Protein AF-A0A1V5R0F2-F1 (afdb_monomer)

Sequence (356 aa):
MKKLSKKIICLALITIGLSALIPLSGILAADYDNDISITLNVPVGTVTGGAVRGSLLGEYFKAWYNLLLGAVGIIATIIIMWGGFKWLSSRGDPKQISDAQDTIFSAIAGLVLAFGSYLIISLINPSLTEINMPEIGNIKVTSNYDVMSQGYSKGSAYNSLGQTTQTDGQLGQSNPENKNNGPKVPCASNSNGQKDYGMAYIASHEGYRSEQYTDAIDASTQNIYFGHQVQPGENFNNTEQEAIQVLRNDYSRYQAQARDVASQHGVDFDDLSAGRQTALTDMAYNMGGASLNNFNNMWSAIRENNFEQAGREILNSQYYNQLQQTGRPQMNADIMAASPAEGNDMLVEQASVNCQ

Nearest PDB structures (foldseek):
  3sb8-assembly1_A  TM=7.949E-01  e=7.486E-05  Tequatrovirus T4
  6pgz-assembly2_B  TM=7.888E-01  e=8.698E-05  Tequatrovirus T4
  5bz6-assembly1_A  TM=7.859E-01  e=1.937E-04  Tequatrovirus T4
  2q9e-assembly2_B  TM=7.756E-01  e=2.487E-04  Tequatrovirus T4
  4dkl-assembly1_A-2  TM=8.036E-01  e=2.746E-03  Mus musculus

Radius of gyration: 33.84 Å; Cα contacts (8 Å, |Δi|>4): 448; chains: 1; bounding box: 52×71×103 Å

Structure (mmCIF, N/CA/C/O backbone):
data_AF-A0A1V5R0F2-F1
#
_entry.id   AF-A0A1V5R0F2-F1
#
loop_
_atom_site.group_PDB
_atom_site.id
_atom_site.type_symbol
_atom_site.label_atom_id
_atom_site.label_alt_id
_atom_site.label_comp_id
_atom_site.label_asym_id
_atom_site.label_entity_id
_atom_site.label_seq_id
_atom_site.pdbx_PDB_ins_code
_atom_site.Cartn_x
_atom_site.Cartn_y
_atom_site.Cartn_z
_atom_site.occupancy
_atom_site.B_iso_or_equiv
_atom_site.auth_seq_id
_atom_site.auth_comp_id
_atom_site.auth_asym_id
_atom_site.auth_atom_id
_atom_site.pdbx_PDB_model_num
ATOM 1 N N . MET A 1 1 ? 10.710 -53.048 -54.483 1.00 49.03 1 MET A N 1
ATOM 2 C CA . MET A 1 1 ? 11.275 -52.608 -53.182 1.00 49.03 1 MET A CA 1
ATOM 3 C C . MET A 1 1 ? 12.180 -51.359 -53.231 1.00 49.03 1 MET A C 1
ATOM 5 O O . MET A 1 1 ? 12.292 -50.696 -52.214 1.00 49.03 1 MET A O 1
ATOM 9 N N . LYS A 1 2 ? 12.762 -50.936 -54.373 1.00 49.34 2 LYS A N 1
ATOM 10 C CA . LYS A 1 2 ? 13.701 -49.779 -54.434 1.00 49.34 2 LYS A CA 1
ATOM 11 C C . LYS A 1 2 ? 13.090 -48.356 -54.410 1.00 49.34 2 LYS A C 1
ATOM 13 O O . LYS A 1 2 ? 13.835 -47.395 -54.261 1.00 49.34 2 LYS A O 1
ATOM 18 N N . LYS A 1 3 ? 11.767 -48.187 -54.569 1.00 49.50 3 LYS A N 1
ATOM 19 C CA . LYS A 1 3 ? 11.105 -46.857 -54.567 1.00 49.50 3 LYS A CA 1
ATOM 20 C C . LYS A 1 3 ? 10.574 -46.417 -53.193 1.00 49.50 3 LYS A C 1
ATOM 22 O O . LYS A 1 3 ? 10.356 -45.226 -53.002 1.00 49.50 3 LYS A O 1
ATOM 27 N N . LEU A 1 4 ? 10.399 -47.347 -52.250 1.00 43.88 4 LEU A N 1
ATOM 28 C CA . LEU A 1 4 ? 9.860 -47.052 -50.916 1.00 43.88 4 LEU A CA 1
ATOM 29 C C . LEU A 1 4 ? 10.950 -46.553 -49.947 1.00 43.88 4 LEU A C 1
ATOM 31 O O . LEU A 1 4 ? 10.676 -45.705 -49.107 1.00 43.88 4 LEU A O 1
ATOM 35 N N . SER A 1 5 ? 12.209 -46.975 -50.128 1.00 54.53 5 SER A N 1
ATOM 36 C CA . SER A 1 5 ? 13.327 -46.565 -49.264 1.00 54.53 5 SER A CA 1
ATOM 37 C C . SER A 1 5 ? 13.733 -45.096 -49.430 1.00 54.53 5 SER A C 1
ATOM 39 O O . SER A 1 5 ? 14.065 -44.449 -48.447 1.00 54.53 5 SER A O 1
ATOM 41 N N . LYS A 1 6 ? 13.642 -44.517 -50.637 1.00 52.94 6 LYS A N 1
ATOM 42 C CA . LYS A 1 6 ? 14.010 -43.104 -50.869 1.00 52.94 6 LYS A CA 1
ATOM 43 C C . LYS A 1 6 ? 13.047 -42.103 -50.220 1.00 52.94 6 LYS A C 1
ATOM 45 O O . LYS A 1 6 ? 13.487 -41.050 -49.777 1.00 52.94 6 LYS A O 1
ATOM 50 N N . LYS A 1 7 ? 11.752 -42.432 -50.127 1.00 54.09 7 LYS A N 1
ATOM 51 C CA . LYS A 1 7 ? 10.756 -41.568 -49.468 1.00 54.09 7 LYS A CA 1
ATOM 52 C C . LYS A 1 7 ? 10.865 -41.623 -47.940 1.00 54.09 7 LYS A C 1
ATOM 54 O O . LYS A 1 7 ? 10.697 -40.598 -47.295 1.00 54.09 7 LYS A O 1
ATOM 59 N N . ILE A 1 8 ? 11.217 -42.784 -47.384 1.00 55.31 8 ILE A N 1
ATOM 60 C CA . ILE A 1 8 ? 11.431 -42.964 -45.939 1.00 55.31 8 ILE A CA 1
ATOM 61 C C . ILE A 1 8 ? 12.743 -42.297 -45.488 1.00 55.31 8 ILE A C 1
ATOM 63 O O . ILE A 1 8 ? 12.772 -41.681 -44.432 1.00 55.31 8 ILE A O 1
ATOM 67 N N . ILE A 1 9 ? 13.797 -42.323 -46.315 1.00 57.56 9 ILE A N 1
ATOM 68 C CA . ILE A 1 9 ? 15.079 -41.655 -46.016 1.00 57.56 9 ILE A CA 1
ATOM 69 C C . ILE A 1 9 ? 14.944 -40.120 -46.029 1.00 57.56 9 ILE A C 1
ATOM 71 O O . ILE A 1 9 ? 15.500 -39.460 -45.158 1.00 57.56 9 ILE A O 1
ATOM 75 N N . CYS A 1 10 ? 14.162 -39.539 -46.947 1.00 54.69 10 CYS A N 1
ATOM 76 C CA . CYS A 1 10 ? 13.887 -38.095 -46.925 1.00 54.69 10 CYS A CA 1
ATOM 77 C C . CYS A 1 10 ? 12.996 -37.673 -45.746 1.00 54.69 10 CYS A C 1
ATOM 79 O O . CYS A 1 10 ? 13.228 -36.610 -45.183 1.00 54.69 10 CYS A O 1
ATOM 81 N N . LEU A 1 11 ? 12.021 -38.495 -45.338 1.00 55.12 11 LEU A N 1
ATOM 82 C CA . LEU A 1 11 ? 11.187 -38.197 -44.168 1.00 55.12 11 LEU A CA 1
ATOM 83 C C . LEU A 1 11 ? 11.993 -38.311 -42.858 1.00 55.12 11 LEU A C 1
ATOM 85 O O . LEU A 1 11 ? 11.847 -37.467 -41.983 1.00 55.12 11 LEU A O 1
ATOM 89 N N . ALA A 1 12 ? 12.903 -39.290 -42.766 1.00 54.09 12 ALA A N 1
ATOM 90 C CA . ALA A 1 12 ? 13.781 -39.493 -41.611 1.00 54.09 12 ALA A CA 1
ATOM 91 C C . ALA A 1 12 ? 14.833 -38.378 -41.445 1.00 54.09 12 ALA A C 1
ATOM 93 O O . ALA A 1 12 ? 15.142 -37.984 -40.324 1.00 54.09 12 ALA A O 1
ATOM 94 N N . LEU A 1 13 ? 15.355 -37.823 -42.545 1.00 56.28 13 LEU A N 1
ATOM 95 C CA . LEU A 1 13 ? 16.308 -36.704 -42.498 1.00 56.28 13 LEU A CA 1
ATOM 96 C C . LEU A 1 13 ? 15.642 -35.372 -42.116 1.00 56.28 13 LEU A C 1
ATOM 98 O O . LEU A 1 13 ? 16.279 -34.537 -41.479 1.00 56.28 13 LEU A O 1
ATOM 102 N N . ILE A 1 14 ? 14.354 -35.199 -42.429 1.00 55.62 14 ILE A N 1
ATOM 103 C CA . ILE A 1 14 ? 13.568 -34.027 -42.012 1.00 55.62 14 ILE A CA 1
ATOM 104 C C . ILE A 1 14 ? 13.210 -34.108 -40.517 1.00 55.62 14 ILE A C 1
ATOM 106 O O . ILE A 1 14 ? 13.205 -33.086 -39.838 1.00 55.62 14 ILE A O 1
ATOM 110 N N . THR A 1 15 ? 12.992 -35.309 -39.967 1.00 52.84 15 THR A N 1
ATOM 111 C CA . THR A 1 15 ? 12.714 -35.490 -38.529 1.00 52.84 15 THR A CA 1
ATOM 112 C C . THR A 1 15 ? 13.964 -35.441 -37.645 1.00 52.84 15 THR A C 1
ATOM 114 O O . THR A 1 15 ? 13.876 -34.988 -36.511 1.00 52.84 15 THR A O 1
ATOM 117 N N . ILE A 1 16 ? 15.135 -35.852 -38.150 1.00 55.75 16 ILE A N 1
ATOM 118 C CA . ILE A 1 16 ? 16.409 -35.812 -37.399 1.00 55.75 16 ILE A CA 1
ATOM 119 C C . ILE A 1 16 ? 17.014 -34.393 -37.383 1.00 55.75 16 ILE A C 1
ATOM 121 O O . ILE A 1 16 ? 17.719 -34.032 -36.445 1.00 55.75 16 ILE A O 1
ATOM 125 N N . GLY A 1 17 ? 16.686 -33.552 -38.372 1.00 46.22 17 GLY A N 1
ATOM 126 C CA . GLY A 1 17 ? 17.081 -32.138 -38.392 1.00 46.22 17 GLY A CA 1
ATOM 127 C C . GLY A 1 17 ? 16.326 -31.247 -37.395 1.00 46.22 17 GLY A C 1
ATOM 128 O O . GLY A 1 17 ? 16.812 -30.169 -37.069 1.00 46.22 17 GLY A O 1
ATOM 129 N N . LEU A 1 18 ? 15.170 -31.691 -36.883 1.00 46.97 18 LEU A N 1
ATOM 130 C CA . LEU A 1 18 ? 14.349 -30.915 -35.944 1.00 46.97 18 LEU A CA 1
ATOM 131 C C . LEU A 1 18 ? 14.687 -31.195 -34.465 1.00 46.97 18 LEU A C 1
ATOM 133 O O . LEU A 1 18 ? 14.293 -30.428 -33.594 1.00 46.97 18 LEU A O 1
ATOM 137 N N . SER A 1 19 ? 15.440 -32.259 -34.161 1.00 47.62 19 SER A N 1
ATOM 138 C CA . SER A 1 19 ? 15.743 -32.682 -32.782 1.00 47.62 19 SER A CA 1
ATOM 139 C C . SER A 1 19 ? 17.126 -32.263 -32.259 1.00 47.62 19 SER A C 1
ATOM 141 O O . SER A 1 19 ? 17.520 -32.706 -31.185 1.00 47.62 19 SER A O 1
ATOM 143 N N . ALA A 1 20 ? 17.885 -31.442 -32.994 1.00 47.84 20 ALA A N 1
ATOM 144 C CA . ALA A 1 20 ? 19.279 -31.109 -32.667 1.00 47.84 20 ALA A CA 1
ATOM 145 C C . ALA A 1 20 ? 19.515 -29.629 -32.306 1.00 47.84 20 ALA A C 1
ATOM 147 O O . ALA A 1 20 ? 20.590 -29.094 -32.566 1.00 47.84 20 ALA A O 1
ATOM 148 N N . LEU A 1 21 ? 18.535 -28.968 -31.686 1.00 47.16 21 LEU A N 1
ATOM 149 C CA . LEU A 1 21 ? 18.723 -27.649 -31.076 1.00 47.16 21 LEU A CA 1
ATOM 150 C C . LEU A 1 21 ? 18.166 -27.654 -29.643 1.00 47.16 21 LEU A C 1
ATOM 152 O O . LEU A 1 21 ? 17.134 -27.062 -29.352 1.00 47.16 21 LEU A O 1
ATOM 156 N N . ILE A 1 22 ? 18.838 -28.370 -28.739 1.00 52.19 22 ILE A N 1
ATOM 157 C CA . ILE A 1 22 ? 18.659 -28.155 -27.298 1.00 52.19 22 ILE A CA 1
ATOM 158 C C . ILE A 1 22 ? 19.773 -27.190 -26.875 1.00 52.19 22 ILE A C 1
ATOM 160 O O . ILE A 1 22 ? 20.941 -27.585 -26.927 1.00 52.19 22 ILE A O 1
ATOM 164 N N . PRO A 1 23 ? 19.473 -25.930 -26.509 1.00 49.53 23 PRO A N 1
ATOM 165 C CA . PRO A 1 23 ? 20.487 -25.044 -25.962 1.00 49.53 23 PRO A CA 1
ATOM 166 C C . PRO A 1 23 ? 20.946 -25.563 -24.594 1.00 49.53 23 PRO A C 1
ATOM 168 O O . PRO A 1 23 ? 20.144 -25.835 -23.701 1.00 49.53 23 PRO A O 1
ATOM 171 N N . LEU A 1 24 ? 22.266 -25.704 -24.464 1.00 48.03 24 LEU A N 1
ATOM 172 C CA . LEU A 1 24 ? 22.979 -25.919 -23.211 1.00 48.03 24 LEU A CA 1
ATOM 173 C C . LEU A 1 24 ? 22.647 -24.756 -22.264 1.00 48.03 24 LEU A C 1
ATOM 175 O O . LEU A 1 24 ? 22.867 -23.594 -22.600 1.00 48.03 24 LEU A O 1
ATOM 179 N N . SER A 1 25 ? 22.082 -25.078 -21.105 1.00 45.28 25 SER A N 1
ATOM 180 C CA . SER A 1 25 ? 21.619 -24.131 -20.093 1.00 45.28 25 SER A CA 1
ATOM 181 C C . SER A 1 25 ? 22.744 -23.217 -19.597 1.00 45.28 25 SER A C 1
ATOM 183 O O . SER A 1 25 ? 23.639 -23.665 -18.879 1.00 45.28 25 SER A O 1
ATOM 185 N N . GLY A 1 26 ? 22.662 -21.931 -19.938 1.00 45.44 26 GLY A N 1
ATOM 186 C CA . GLY A 1 26 ? 23.323 -20.852 -19.213 1.00 45.44 26 GLY A CA 1
ATOM 187 C C . GLY A 1 26 ? 22.376 -20.328 -18.139 1.00 45.44 26 GLY A C 1
ATOM 188 O O . GLY A 1 26 ? 21.343 -19.749 -18.458 1.00 45.44 26 GLY A O 1
ATOM 189 N N . ILE A 1 27 ? 22.713 -20.567 -16.874 1.00 39.56 27 ILE A N 1
ATOM 190 C CA . ILE A 1 27 ? 22.085 -19.902 -15.731 1.00 39.56 27 ILE A CA 1
ATOM 191 C C . ILE A 1 27 ? 22.665 -18.488 -15.685 1.00 39.56 27 ILE A C 1
ATOM 193 O O . ILE A 1 27 ? 23.874 -18.337 -15.515 1.00 39.56 27 ILE A O 1
ATOM 197 N N . LEU A 1 28 ? 21.821 -17.468 -15.824 1.00 37.16 28 LEU A N 1
ATOM 198 C CA .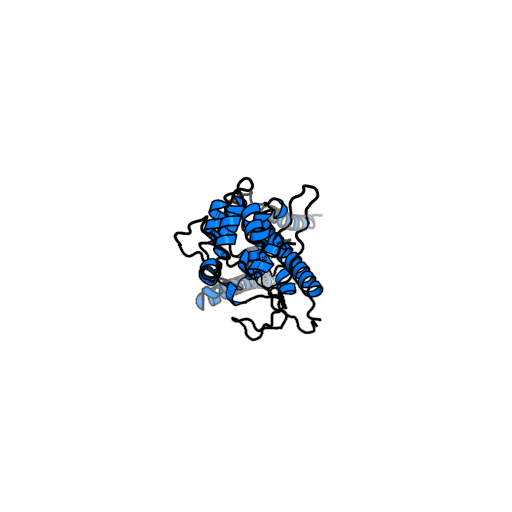 LEU A 1 28 ? 22.138 -16.105 -15.412 1.00 37.16 28 LEU A CA 1
ATOM 199 C C . LEU A 1 28 ? 21.050 -15.618 -14.455 1.00 37.16 28 LEU A C 1
ATOM 201 O O . LEU A 1 28 ? 19.871 -15.875 -14.671 1.00 37.16 28 LEU A O 1
ATOM 205 N N . ALA A 1 29 ? 21.549 -15.007 -13.380 1.00 32.00 29 ALA A N 1
ATOM 206 C CA . ALA A 1 29 ? 20.915 -14.318 -12.263 1.00 32.00 29 ALA A CA 1
ATOM 207 C C . ALA A 1 29 ? 19.379 -14.245 -12.254 1.00 32.00 29 ALA A C 1
ATOM 209 O O . ALA A 1 29 ? 18.761 -13.623 -13.112 1.00 32.00 29 ALA A O 1
ATOM 210 N N . ALA A 1 30 ? 18.793 -14.808 -11.195 1.00 31.56 30 ALA A N 1
ATOM 211 C CA . ALA A 1 30 ? 17.466 -14.428 -10.747 1.00 31.56 30 ALA A CA 1
ATOM 212 C C . ALA A 1 30 ? 17.510 -12.955 -10.313 1.00 31.56 30 ALA A C 1
ATOM 214 O O . ALA A 1 30 ? 18.113 -12.629 -9.291 1.00 31.56 30 ALA A O 1
ATOM 215 N N . ASP A 1 31 ? 16.905 -12.087 -11.117 1.00 38.56 31 ASP A N 1
ATOM 216 C CA . ASP A 1 31 ? 16.406 -10.802 -10.648 1.00 38.56 31 ASP A CA 1
ATOM 217 C C . ASP A 1 31 ? 15.055 -11.094 -9.980 1.00 38.56 31 ASP A C 1
ATOM 219 O O . ASP A 1 31 ? 14.163 -11.678 -10.602 1.00 38.56 31 ASP A O 1
ATOM 223 N N . TYR A 1 32 ? 14.951 -10.831 -8.678 1.00 37.56 32 TYR A N 1
ATOM 224 C CA . TYR A 1 32 ? 13.751 -11.111 -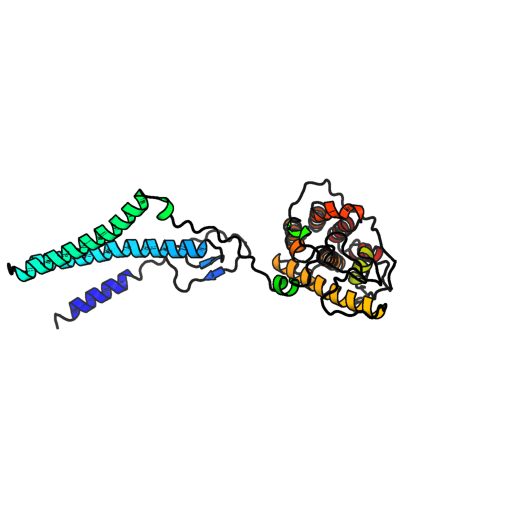7.887 1.00 37.56 32 TYR A CA 1
ATOM 225 C C . TYR A 1 32 ? 12.790 -9.924 -8.033 1.00 37.56 32 TYR A C 1
ATOM 227 O O . TYR A 1 32 ? 12.684 -9.081 -7.147 1.00 37.56 32 TYR A O 1
ATOM 235 N N . ASP A 1 33 ? 12.132 -9.848 -9.188 1.00 44.25 33 ASP A N 1
ATOM 236 C CA . ASP A 1 33 ? 10.934 -9.035 -9.413 1.00 44.25 33 ASP A CA 1
ATOM 237 C C . ASP A 1 33 ? 9.722 -9.977 -9.305 1.00 44.25 33 ASP A C 1
ATOM 239 O O . ASP A 1 33 ? 9.781 -11.111 -9.791 1.00 44.25 33 ASP A O 1
ATOM 243 N N . ASN A 1 34 ? 8.649 -9.563 -8.624 1.00 50.81 34 ASN A N 1
ATOM 244 C CA . ASN A 1 34 ? 7.449 -10.378 -8.364 1.00 50.81 34 ASN A CA 1
ATOM 245 C C . ASN A 1 34 ? 6.596 -10.542 -9.638 1.00 50.81 34 ASN A C 1
ATOM 247 O O . ASN A 1 34 ? 5.412 -10.207 -9.679 1.00 50.81 34 ASN A O 1
ATOM 251 N N . ASP A 1 35 ? 7.207 -11.041 -10.701 1.00 51.03 35 ASP A N 1
ATOM 252 C CA . ASP A 1 35 ? 6.589 -11.214 -11.997 1.00 51.03 35 ASP A CA 1
ATOM 253 C C . ASP A 1 35 ? 5.965 -12.613 -12.088 1.00 51.03 35 ASP A C 1
ATOM 255 O O . ASP A 1 35 ? 6.621 -13.643 -11.895 1.00 51.03 35 ASP A O 1
ATOM 259 N N . ILE A 1 36 ? 4.667 -12.667 -12.400 1.00 53.81 36 ILE A N 1
ATOM 260 C CA . ILE A 1 36 ? 3.982 -13.919 -12.733 1.00 53.81 36 ILE A CA 1
ATOM 261 C C . ILE A 1 36 ? 4.706 -14.497 -13.951 1.00 53.81 36 ILE A C 1
ATOM 263 O O . ILE A 1 36 ? 4.634 -13.947 -15.049 1.00 53.81 36 ILE A O 1
ATOM 267 N N . SER A 1 37 ? 5.435 -15.593 -13.758 1.00 54.28 37 SER A N 1
ATOM 268 C CA . SER A 1 37 ? 6.171 -16.243 -14.835 1.00 54.28 37 SER A CA 1
ATOM 269 C C . SER A 1 37 ? 5.251 -17.219 -15.558 1.00 54.28 37 SER A C 1
ATOM 271 O O . SER A 1 37 ? 4.799 -18.222 -15.004 1.00 54.28 37 SER A O 1
ATOM 273 N N . ILE A 1 38 ? 4.952 -16.922 -16.822 1.00 59.12 38 ILE A N 1
ATOM 274 C CA . ILE A 1 38 ? 4.270 -17.875 -17.695 1.00 59.12 38 ILE A CA 1
ATOM 275 C C . ILE A 1 38 ? 5.314 -18.687 -18.451 1.00 59.12 38 ILE A C 1
ATOM 277 O O . ILE A 1 38 ? 6.248 -18.144 -19.041 1.00 59.12 38 ILE A O 1
ATOM 281 N N . THR A 1 39 ? 5.154 -20.007 -18.442 1.00 63.25 39 THR A N 1
ATOM 282 C CA . THR A 1 39 ? 5.912 -20.896 -19.323 1.00 63.25 39 THR A CA 1
ATOM 283 C C . THR A 1 39 ? 5.123 -21.073 -20.613 1.00 63.25 39 THR A C 1
ATOM 285 O O . THR A 1 39 ? 3.924 -21.359 -20.596 1.00 63.25 39 THR A O 1
ATOM 288 N N . LEU A 1 40 ? 5.770 -20.841 -21.754 1.00 65.06 40 LEU A N 1
ATOM 289 C CA . LEU A 1 40 ? 5.109 -20.992 -23.046 1.00 65.06 40 LEU A CA 1
ATOM 290 C C . LEU A 1 40 ? 5.058 -22.474 -23.413 1.00 65.06 40 LEU A C 1
ATOM 292 O O . LEU A 1 40 ? 6.062 -23.177 -23.338 1.00 65.06 40 LEU A O 1
ATOM 296 N N . ASN A 1 41 ? 3.900 -22.943 -23.882 1.00 68.81 41 ASN A N 1
ATOM 297 C CA . ASN A 1 41 ? 3.741 -24.332 -24.325 1.00 68.81 41 ASN A CA 1
ATOM 298 C C . ASN A 1 41 ? 4.659 -24.680 -25.515 1.00 68.81 41 ASN A C 1
ATOM 300 O O . ASN A 1 41 ? 4.996 -25.843 -25.721 1.00 68.81 41 ASN A O 1
ATOM 304 N N . VAL A 1 42 ? 5.054 -23.678 -26.307 1.00 76.75 42 VAL A N 1
ATOM 305 C CA . VAL A 1 42 ? 6.026 -23.825 -27.396 1.00 76.75 42 VAL A CA 1
ATOM 306 C C . VAL A 1 42 ? 7.098 -22.741 -27.250 1.00 76.75 42 VAL A C 1
ATOM 308 O O . VAL A 1 42 ? 6.821 -21.581 -27.557 1.00 76.75 42 VAL A O 1
ATOM 311 N N . PRO A 1 43 ? 8.310 -23.083 -26.784 1.00 72.31 43 PRO A N 1
ATOM 312 C CA . PRO A 1 43 ? 9.422 -22.141 -26.740 1.00 72.31 43 PRO A CA 1
ATOM 313 C C . PRO A 1 43 ? 9.974 -21.899 -28.150 1.00 72.31 43 PRO A C 1
ATOM 315 O O . PRO A 1 43 ? 10.127 -22.841 -28.931 1.00 72.31 43 PRO A O 1
ATOM 318 N N . VAL A 1 44 ? 10.301 -20.646 -28.481 1.00 72.50 44 VAL A N 1
ATOM 319 C CA . VAL A 1 44 ? 10.873 -20.276 -29.788 1.00 72.50 44 VAL A CA 1
ATOM 320 C C . VAL A 1 44 ? 12.074 -19.357 -29.603 1.00 72.50 44 VAL A C 1
ATOM 322 O O . VAL A 1 44 ? 11.977 -18.291 -29.000 1.00 72.50 44 VAL A O 1
ATOM 325 N N . GLY A 1 45 ? 13.226 -19.768 -30.143 1.00 72.31 45 GLY A N 1
ATOM 326 C CA . GLY A 1 45 ? 14.485 -19.043 -29.964 1.00 72.31 45 GLY A CA 1
ATOM 327 C C . GLY A 1 45 ? 14.910 -19.016 -28.494 1.00 72.31 45 GLY A C 1
ATOM 328 O O . GLY A 1 45 ? 15.012 -20.062 -27.862 1.00 72.31 45 GLY A O 1
ATOM 329 N N . THR A 1 46 ? 15.158 -17.822 -27.955 1.00 66.44 46 THR A N 1
ATOM 330 C CA . THR A 1 46 ? 15.505 -17.600 -26.539 1.00 66.44 46 THR A CA 1
ATOM 331 C C . THR A 1 46 ? 14.286 -17.353 -25.645 1.00 66.44 46 THR A C 1
ATOM 333 O O . THR A 1 46 ? 14.445 -17.219 -24.437 1.00 66.44 46 THR A O 1
ATOM 336 N N . VAL A 1 47 ? 13.074 -17.296 -26.210 1.00 69.31 47 VAL A N 1
ATOM 337 C CA . VAL A 1 47 ? 11.840 -16.997 -25.470 1.00 69.31 47 VAL A CA 1
ATOM 338 C C . VAL A 1 47 ? 11.194 -18.313 -25.029 1.00 69.31 47 VAL A C 1
ATOM 340 O O . VAL A 1 47 ? 10.495 -18.974 -25.799 1.00 69.31 47 VAL A O 1
ATOM 343 N N . THR A 1 48 ? 11.468 -18.727 -23.792 1.00 58.41 48 THR A N 1
ATOM 344 C CA . THR A 1 48 ? 10.942 -19.967 -23.177 1.00 58.41 48 THR A CA 1
ATOM 345 C C . THR A 1 48 ? 9.785 -19.715 -22.206 1.00 58.41 48 THR A C 1
ATOM 347 O O . THR A 1 48 ? 9.063 -20.633 -21.816 1.00 58.41 48 THR A O 1
ATOM 350 N N . GLY A 1 49 ? 9.592 -18.454 -21.846 1.00 60.56 49 GLY A N 1
ATOM 351 C CA . GLY A 1 49 ? 8.720 -17.991 -20.783 1.00 60.56 49 GLY A CA 1
ATOM 352 C C . GLY A 1 49 ? 9.350 -16.766 -20.133 1.00 60.56 49 GLY A C 1
ATOM 353 O O . GLY A 1 49 ? 10.516 -16.457 -20.378 1.00 60.56 49 GLY A O 1
ATOM 354 N N . GLY A 1 50 ? 8.572 -16.048 -19.340 1.00 61.59 50 GLY A N 1
ATOM 355 C CA . GLY A 1 50 ? 9.030 -14.830 -18.692 1.00 61.59 50 GLY A CA 1
ATOM 356 C C . GLY A 1 50 ? 7.901 -14.137 -17.954 1.00 61.59 50 GLY A C 1
ATOM 357 O O . GLY A 1 50 ? 6.745 -14.563 -18.010 1.00 61.59 50 GLY A O 1
ATOM 358 N N . ALA A 1 51 ? 8.270 -13.074 -17.261 1.00 57.19 51 ALA A N 1
ATOM 359 C CA . ALA A 1 51 ? 7.359 -12.082 -16.727 1.00 57.19 51 ALA A CA 1
ATOM 360 C C . ALA A 1 51 ? 6.258 -11.690 -17.726 1.00 57.19 51 ALA A C 1
ATOM 362 O O . ALA A 1 51 ? 6.561 -11.432 -18.895 1.00 57.19 51 ALA A O 1
ATOM 363 N N . VAL A 1 52 ? 4.997 -11.589 -17.282 1.00 56.38 52 VAL A N 1
ATOM 364 C CA . VAL A 1 52 ? 3.883 -11.063 -18.099 1.00 56.38 52 VAL A CA 1
ATOM 365 C C . VAL A 1 52 ? 4.027 -9.542 -18.252 1.00 56.38 52 VAL A C 1
ATOM 367 O O . VAL A 1 52 ? 3.252 -8.748 -17.729 1.00 56.38 52 VAL A O 1
ATOM 370 N N . ARG A 1 53 ? 5.047 -9.129 -19.003 1.00 58.19 53 ARG A N 1
ATOM 371 C CA . ARG A 1 53 ? 5.277 -7.751 -19.440 1.00 58.19 53 ARG A CA 1
ATOM 372 C C . ARG A 1 53 ? 4.761 -7.575 -20.864 1.00 58.19 53 ARG A C 1
ATOM 374 O O . ARG A 1 53 ? 4.785 -8.514 -21.662 1.00 58.19 53 ARG A O 1
ATOM 381 N N . GLY A 1 54 ? 4.342 -6.356 -21.217 1.00 58.88 54 GLY A N 1
ATOM 382 C CA . GLY A 1 54 ? 3.901 -6.018 -22.581 1.00 58.88 54 GLY A CA 1
ATOM 383 C C . GLY A 1 54 ? 4.945 -6.336 -23.667 1.00 58.88 54 GLY A C 1
ATOM 384 O O . GLY A 1 54 ? 4.583 -6.564 -24.819 1.00 58.88 54 GLY A O 1
ATOM 385 N N . SER A 1 55 ? 6.226 -6.435 -23.292 1.00 63.16 55 SER A N 1
ATOM 386 C CA . SER A 1 55 ? 7.334 -6.816 -24.173 1.00 63.16 55 SER A CA 1
ATOM 387 C C . SER A 1 55 ? 7.398 -8.313 -24.498 1.00 63.16 55 SER A C 1
ATOM 389 O O . SER A 1 55 ? 7.829 -8.655 -25.597 1.00 63.16 55 SER A O 1
ATOM 391 N N . LEU A 1 56 ? 6.921 -9.212 -23.621 1.00 69.44 56 LEU A N 1
ATOM 392 C CA . LEU A 1 56 ? 7.039 -10.667 -23.812 1.00 69.44 56 LEU A CA 1
ATOM 393 C C . LEU A 1 56 ? 6.315 -11.129 -25.083 1.00 69.44 56 LEU A C 1
ATOM 395 O O . LEU A 1 56 ? 6.839 -11.931 -25.856 1.00 69.44 56 LEU A O 1
ATOM 399 N N . LEU A 1 57 ? 5.115 -1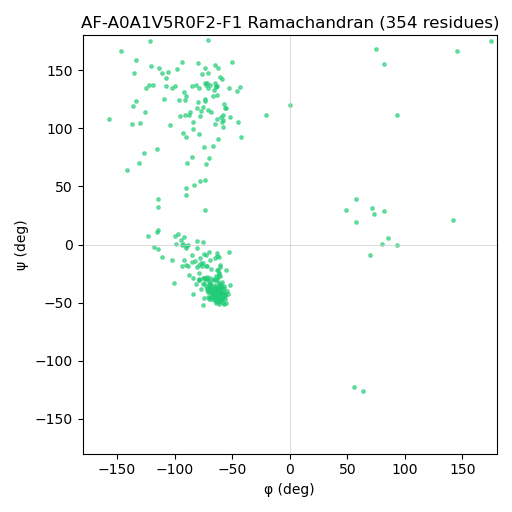0.595 -25.324 1.00 70.06 57 LEU A N 1
ATOM 400 C CA . LEU A 1 57 ? 4.340 -10.921 -26.518 1.00 70.06 57 LEU A CA 1
ATOM 401 C C . LEU A 1 57 ? 5.041 -10.413 -27.786 1.00 70.06 57 LEU A C 1
ATOM 403 O O . LEU A 1 57 ? 5.106 -11.132 -28.784 1.00 70.06 57 LEU A O 1
ATOM 407 N N . GLY A 1 58 ? 5.611 -9.205 -27.737 1.00 77.06 58 GLY A N 1
ATOM 408 C CA . GLY A 1 58 ? 6.363 -8.622 -28.847 1.00 77.06 58 GLY A CA 1
ATOM 409 C C . GLY A 1 58 ? 7.638 -9.390 -29.177 1.00 77.06 58 GLY A C 1
ATOM 410 O O . GLY A 1 58 ? 7.889 -9.705 -30.342 1.00 77.06 58 GLY A O 1
ATOM 411 N N . GLU A 1 59 ? 8.401 -9.769 -28.156 1.00 76.31 59 GLU A N 1
ATOM 412 C CA . GLU A 1 59 ? 9.593 -10.604 -28.295 1.00 76.31 59 GLU A CA 1
ATOM 413 C C . GLU A 1 59 ? 9.251 -11.996 -28.836 1.00 76.31 59 GLU A C 1
ATOM 415 O O . GLU A 1 59 ? 9.939 -12.497 -29.730 1.00 76.31 59 GLU A O 1
ATOM 420 N N . TYR A 1 60 ? 8.141 -12.588 -28.385 1.00 78.69 60 TYR A N 1
ATOM 421 C CA . TYR A 1 60 ? 7.658 -13.872 -28.888 1.00 78.69 60 TYR A CA 1
ATOM 422 C C . TYR A 1 60 ? 7.254 -13.806 -30.370 1.00 78.69 60 TYR A C 1
ATOM 424 O O . TYR A 1 60 ? 7.667 -14.654 -31.166 1.00 78.69 60 TYR A O 1
ATOM 432 N N . PHE A 1 61 ? 6.514 -12.772 -30.787 1.00 79.44 61 PHE A N 1
ATOM 433 C CA . PHE A 1 61 ? 6.184 -12.561 -32.203 1.00 79.44 61 PHE A CA 1
ATOM 434 C C . PHE A 1 61 ? 7.431 -12.314 -33.059 1.00 79.44 61 PHE A C 1
ATOM 436 O O . PHE A 1 61 ? 7.539 -12.867 -34.157 1.00 79.44 61 PHE A O 1
ATOM 443 N N . LYS A 1 62 ? 8.399 -11.538 -32.559 1.00 80.75 62 LYS A N 1
ATOM 444 C CA . LYS A 1 62 ? 9.676 -11.288 -33.243 1.00 80.75 62 LYS A CA 1
ATOM 445 C C . LYS A 1 62 ? 10.484 -12.577 -33.424 1.00 80.75 62 LYS A C 1
ATOM 447 O O . LYS A 1 62 ? 11.046 -12.801 -34.498 1.00 80.75 62 LYS A O 1
ATOM 452 N N . ALA A 1 63 ? 10.507 -13.450 -32.416 1.00 81.56 63 ALA A N 1
ATOM 453 C CA . ALA A 1 63 ? 11.165 -14.751 -32.499 1.00 81.56 63 ALA A CA 1
ATOM 454 C C . ALA A 1 63 ? 10.541 -15.639 -33.592 1.00 81.56 63 ALA A C 1
ATOM 456 O O . ALA A 1 63 ? 11.263 -16.200 -34.420 1.00 81.56 63 ALA A O 1
ATOM 457 N N . TRP A 1 64 ? 9.207 -15.701 -33.660 1.00 82.75 64 TRP A N 1
ATOM 458 C CA . TRP A 1 64 ? 8.490 -16.417 -34.721 1.00 82.75 64 TRP A CA 1
ATOM 459 C C . TRP A 1 64 ? 8.729 -15.830 -36.111 1.00 82.75 64 TRP A C 1
ATOM 461 O O . TRP A 1 64 ? 8.952 -16.580 -37.062 1.00 82.75 64 TRP A O 1
ATOM 471 N N . TYR A 1 65 ? 8.713 -14.505 -36.242 1.00 83.50 65 TYR A N 1
ATOM 472 C CA . TYR A 1 65 ? 8.979 -13.831 -37.511 1.00 83.50 65 TYR A CA 1
ATOM 473 C C . TYR A 1 65 ? 10.369 -14.189 -38.061 1.00 83.50 65 TYR A C 1
ATOM 475 O O . TYR A 1 65 ? 10.488 -14.606 -39.214 1.00 83.50 65 TYR A O 1
ATOM 483 N N . ASN A 1 66 ? 11.406 -14.128 -37.219 1.00 83.00 66 ASN A N 1
ATOM 484 C CA . ASN A 1 66 ? 12.773 -14.493 -37.605 1.00 83.00 66 ASN A CA 1
ATOM 485 C C . ASN A 1 66 ? 12.901 -15.980 -37.976 1.00 83.00 66 ASN A C 1
ATOM 487 O O . ASN A 1 66 ? 13.580 -16.319 -38.948 1.00 83.00 66 ASN A O 1
ATOM 491 N N . LEU A 1 67 ? 12.219 -16.865 -37.239 1.00 85.25 67 LEU A N 1
ATOM 492 C CA . LEU A 1 67 ? 12.175 -18.299 -37.533 1.00 85.25 67 LEU A CA 1
ATOM 493 C C . LEU A 1 67 ? 11.556 -18.568 -38.914 1.00 85.25 67 LEU A C 1
ATOM 495 O O . LEU A 1 67 ? 12.125 -19.304 -39.722 1.00 85.25 67 LEU A O 1
ATOM 499 N N . LEU A 1 68 ? 10.400 -17.961 -39.196 1.00 86.25 68 LEU A N 1
ATOM 500 C CA . LEU A 1 68 ? 9.680 -18.139 -40.457 1.00 86.25 68 LEU A CA 1
ATOM 501 C C . LEU A 1 68 ? 10.471 -17.578 -41.640 1.00 86.25 68 LEU A C 1
ATOM 503 O O . LEU A 1 68 ? 10.560 -18.232 -42.680 1.00 86.25 68 LEU A O 1
ATOM 507 N N . LEU A 1 69 ? 11.098 -16.412 -41.475 1.00 84.88 69 LEU A N 1
ATOM 508 C CA . LEU A 1 69 ? 11.924 -15.808 -42.518 1.00 84.88 69 LEU A CA 1
ATOM 509 C C . LEU A 1 69 ? 13.141 -16.689 -42.853 1.00 84.88 69 LEU A C 1
ATOM 511 O O . LEU A 1 69 ? 13.452 -16.891 -44.028 1.00 84.88 69 LEU A O 1
ATOM 515 N N . GLY A 1 70 ? 13.775 -17.295 -41.843 1.00 85.19 70 GLY A N 1
ATOM 516 C CA . GLY A 1 70 ? 14.835 -18.288 -42.042 1.00 85.19 70 GLY A CA 1
ATOM 517 C C . GLY A 1 70 ? 14.345 -19.563 -42.743 1.00 85.19 70 GLY A C 1
ATOM 518 O O . GLY A 1 70 ? 15.009 -20.074 -43.651 1.00 85.19 70 GLY A O 1
ATOM 519 N N . ALA A 1 71 ? 13.155 -20.053 -42.385 1.00 89.38 71 ALA A N 1
ATOM 520 C CA . ALA A 1 71 ? 12.563 -21.246 -42.989 1.00 89.38 71 ALA A CA 1
ATOM 521 C C . ALA A 1 71 ? 12.305 -21.081 -44.498 1.00 89.38 71 ALA A C 1
ATOM 523 O O . ALA A 1 71 ? 12.542 -22.018 -45.265 1.00 89.38 71 ALA A O 1
ATOM 524 N N . VAL A 1 72 ? 11.891 -19.889 -44.945 1.00 89.75 72 VAL A N 1
ATOM 525 C CA . VAL A 1 72 ? 11.676 -19.588 -46.373 1.00 89.75 72 VAL A CA 1
ATOM 526 C C . VAL A 1 72 ? 12.950 -19.815 -47.195 1.00 89.75 72 VAL A C 1
ATOM 528 O O . VAL A 1 72 ? 12.881 -20.421 -48.265 1.00 89.75 72 VAL A O 1
ATOM 531 N N . GLY A 1 73 ? 14.121 -19.408 -46.692 1.00 90.19 73 GLY A N 1
ATOM 532 C CA . GLY A 1 73 ? 15.401 -19.610 -47.384 1.00 90.19 73 GLY A CA 1
ATOM 533 C C . GLY A 1 73 ? 15.773 -21.088 -47.550 1.00 90.19 73 GLY A C 1
ATOM 534 O O . GLY A 1 73 ? 16.212 -21.518 -48.622 1.00 90.19 73 GLY A O 1
ATOM 535 N N . ILE A 1 74 ? 15.536 -21.891 -46.510 1.00 91.44 74 ILE A N 1
ATOM 536 C CA . ILE A 1 74 ? 15.785 -23.340 -46.538 1.00 91.44 74 ILE A CA 1
ATOM 537 C C . ILE A 1 74 ? 14.843 -24.022 -47.539 1.00 91.44 74 ILE A C 1
ATOM 539 O O . ILE A 1 74 ? 15.291 -24.798 -48.386 1.00 91.44 74 ILE A O 1
ATOM 543 N N . ILE A 1 75 ? 13.547 -23.701 -47.488 1.00 92.06 75 ILE A N 1
ATOM 544 C CA . ILE A 1 75 ? 12.537 -24.271 -48.389 1.00 92.06 75 ILE A CA 1
ATOM 545 C C . ILE A 1 75 ? 12.843 -23.904 -49.845 1.00 92.06 75 ILE A C 1
ATOM 547 O O . ILE A 1 75 ? 12.840 -24.783 -50.710 1.00 92.06 75 ILE A O 1
ATOM 551 N N . ALA A 1 76 ? 13.171 -22.638 -50.121 1.00 91.75 76 ALA A N 1
ATOM 552 C CA . ALA A 1 76 ? 13.537 -22.186 -51.461 1.00 91.75 76 ALA A CA 1
ATOM 553 C C . ALA A 1 76 ? 14.753 -22.955 -52.002 1.00 91.75 76 ALA A C 1
ATOM 555 O O . ALA A 1 76 ? 14.736 -23.419 -53.142 1.00 91.75 76 ALA A O 1
ATOM 556 N N . THR A 1 77 ? 15.769 -23.178 -51.164 1.00 93.12 77 THR A N 1
ATOM 557 C CA . THR A 1 77 ? 16.968 -23.945 -51.534 1.00 93.12 77 THR A CA 1
ATOM 558 C C . THR A 1 77 ? 16.622 -25.384 -51.937 1.00 93.12 77 THR A C 1
ATOM 560 O O . THR A 1 77 ? 17.093 -25.868 -52.969 1.00 93.12 77 THR A O 1
ATOM 563 N N . ILE A 1 78 ? 15.754 -26.061 -51.177 1.00 94.62 78 ILE A N 1
ATOM 564 C CA . ILE A 1 78 ? 15.313 -27.434 -51.480 1.00 94.62 78 ILE A CA 1
ATOM 565 C C . ILE A 1 78 ? 14.548 -27.488 -52.811 1.00 94.62 78 ILE A C 1
ATOM 567 O O . ILE A 1 78 ? 14.781 -28.388 -53.622 1.00 94.62 78 ILE A O 1
ATOM 571 N N . ILE A 1 79 ? 13.656 -26.525 -53.066 1.00 92.75 79 ILE A N 1
ATOM 572 C CA . ILE A 1 79 ? 12.868 -26.478 -54.307 1.00 92.75 79 ILE A CA 1
ATOM 573 C C . ILE A 1 79 ? 13.770 -26.201 -55.517 1.00 92.75 79 ILE A C 1
ATOM 575 O O . ILE A 1 79 ? 13.606 -26.844 -56.554 1.00 92.75 79 ILE A O 1
ATOM 579 N N . ILE A 1 80 ? 14.769 -25.324 -55.382 1.00 94.00 80 ILE A N 1
ATOM 580 C CA . ILE A 1 80 ? 15.757 -25.059 -56.439 1.00 94.00 80 ILE A CA 1
ATOM 581 C C . ILE A 1 80 ? 16.578 -26.318 -56.741 1.00 94.00 80 ILE A C 1
ATOM 583 O O . ILE A 1 80 ? 16.746 -26.670 -57.910 1.00 94.00 80 ILE A O 1
ATOM 587 N N . MET A 1 81 ? 17.034 -27.049 -55.716 1.00 94.12 81 MET A N 1
ATOM 588 C CA . MET A 1 81 ? 17.728 -28.330 -55.911 1.00 94.12 81 MET A CA 1
ATOM 589 C C . MET A 1 81 ? 16.842 -29.351 -56.639 1.00 94.12 81 MET A C 1
ATOM 591 O O . MET A 1 81 ? 17.308 -30.041 -57.549 1.00 94.12 81 MET A O 1
ATOM 595 N N . TRP A 1 82 ? 15.558 -29.430 -56.282 1.00 91.69 82 TRP A N 1
ATOM 596 C CA . TRP A 1 82 ? 14.604 -30.329 -56.932 1.00 91.69 82 TRP A CA 1
ATOM 597 C C . TRP A 1 82 ? 14.344 -29.951 -58.395 1.00 91.69 82 TRP A C 1
ATOM 599 O O . TRP A 1 82 ? 14.360 -30.817 -59.272 1.00 91.69 82 TRP A O 1
ATOM 609 N N . GLY A 1 83 ? 14.150 -28.661 -58.673 1.00 92.06 83 GLY A N 1
ATOM 610 C CA . GLY A 1 83 ? 13.994 -28.133 -60.026 1.00 92.06 83 GLY A CA 1
ATOM 611 C C . GLY A 1 83 ? 15.233 -28.387 -60.886 1.00 92.06 83 GLY A C 1
ATOM 612 O O . GLY A 1 83 ? 15.113 -28.882 -62.005 1.00 92.06 83 GLY A O 1
ATOM 613 N N . GLY A 1 84 ? 16.432 -28.167 -60.337 1.00 93.19 84 GLY A N 1
ATOM 614 C CA . GLY A 1 84 ? 17.699 -28.455 -61.015 1.00 93.19 84 GLY A CA 1
ATOM 615 C C . GLY A 1 84 ? 17.874 -29.941 -61.331 1.00 93.19 84 GLY A C 1
ATOM 616 O O . GLY A 1 84 ? 18.242 -30.308 -62.448 1.00 93.19 84 GLY A O 1
ATOM 617 N N . PHE A 1 85 ? 17.524 -30.821 -60.389 1.00 93.56 85 PHE A N 1
ATOM 618 C CA . PHE A 1 85 ? 17.531 -32.263 -60.632 1.00 93.56 85 PHE A CA 1
ATOM 619 C C . PHE A 1 85 ? 16.525 -32.674 -61.719 1.00 93.56 85 PHE A C 1
ATOM 621 O O . PHE A 1 85 ? 16.850 -33.484 -62.594 1.00 93.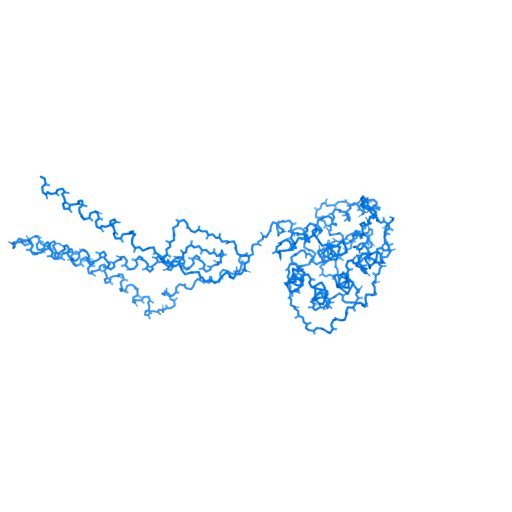56 85 PHE A O 1
ATOM 628 N N . LYS A 1 86 ? 15.311 -32.108 -61.701 1.00 90.19 86 LYS A N 1
ATOM 629 C CA . LYS A 1 86 ? 14.283 -32.343 -62.728 1.00 90.19 86 LYS A CA 1
ATOM 630 C C . LYS A 1 86 ? 14.772 -31.898 -64.110 1.00 90.19 86 LYS A C 1
ATOM 632 O O . LYS A 1 86 ? 14.609 -32.637 -65.078 1.00 90.19 86 LYS A O 1
ATOM 637 N N . TRP A 1 87 ? 15.452 -30.756 -64.192 1.00 91.25 87 TRP A N 1
ATOM 638 C CA . TRP A 1 87 ? 16.014 -30.240 -65.440 1.00 91.25 87 TRP A CA 1
ATOM 639 C C . TRP A 1 87 ? 17.080 -31.178 -66.028 1.00 91.25 87 TRP A C 1
ATOM 641 O O . TRP A 1 87 ? 16.961 -31.603 -67.177 1.00 91.25 87 TRP A O 1
ATOM 651 N N . LEU A 1 88 ? 18.049 -31.616 -65.213 1.00 92.19 88 LEU A N 1
ATOM 652 C CA . LEU A 1 88 ? 19.100 -32.555 -65.639 1.00 92.19 88 LEU A CA 1
ATOM 653 C C . LEU A 1 88 ? 18.551 -33.932 -66.055 1.00 92.19 88 LEU A C 1
ATOM 655 O O . LEU A 1 88 ? 19.118 -34.601 -66.918 1.00 92.19 88 LEU A O 1
ATOM 659 N N . SER A 1 89 ? 17.441 -34.371 -65.457 1.00 91.31 89 SER A N 1
ATOM 660 C CA . SER A 1 89 ? 16.830 -35.680 -65.730 1.00 91.31 89 SER A CA 1
ATOM 661 C C . SER A 1 89 ? 15.791 -35.680 -66.863 1.00 91.31 89 SER A C 1
ATOM 663 O O . SER A 1 89 ? 15.300 -36.752 -67.227 1.00 91.31 89 SER A O 1
ATOM 665 N N . SER A 1 90 ? 15.512 -34.525 -67.479 1.00 88.50 90 SER A N 1
ATOM 666 C CA . SER A 1 90 ? 14.475 -34.357 -68.514 1.00 88.50 90 SER A CA 1
ATOM 667 C C . SER A 1 90 ? 14.836 -34.930 -69.895 1.00 88.50 90 SER A C 1
ATOM 669 O O . SER A 1 90 ? 13.975 -34.997 -70.766 1.00 88.50 90 SER A O 1
ATOM 671 N N . ARG A 1 91 ? 16.084 -35.372 -70.121 1.00 88.81 91 ARG A N 1
ATOM 672 C CA . ARG A 1 91 ? 16.547 -36.039 -71.366 1.00 88.81 91 ARG A CA 1
ATOM 673 C C . ARG A 1 91 ? 16.162 -35.327 -72.682 1.00 88.81 91 ARG A C 1
ATOM 675 O O . ARG A 1 91 ? 16.004 -35.985 -73.704 1.00 88.81 91 ARG A O 1
ATOM 682 N N . GLY A 1 92 ? 16.019 -34.002 -72.664 1.00 85.31 92 GLY A N 1
ATOM 683 C CA . GLY A 1 92 ? 15.665 -33.215 -73.849 1.00 85.31 92 GLY A CA 1
ATOM 684 C C . GLY A 1 92 ? 14.167 -33.103 -74.151 1.00 85.31 92 GLY A C 1
ATOM 685 O O . GLY A 1 92 ? 13.829 -32.517 -75.172 1.00 85.31 92 GLY A O 1
ATOM 686 N N . ASP A 1 93 ? 13.272 -33.615 -73.296 1.00 93.00 93 ASP A N 1
ATOM 687 C CA . ASP A 1 93 ? 11.828 -33.367 -73.411 1.00 93.00 93 ASP A CA 1
ATOM 688 C C . ASP A 1 93 ? 11.521 -31.883 -73.108 1.00 93.00 93 ASP A C 1
ATOM 690 O O . ASP A 1 93 ? 11.691 -31.455 -71.956 1.00 93.00 93 ASP A O 1
ATOM 694 N N . PRO A 1 94 ? 11.053 -31.090 -74.094 1.00 88.81 94 PRO A N 1
ATOM 695 C CA . PRO A 1 94 ? 10.802 -29.661 -73.911 1.00 88.81 94 PRO A CA 1
ATOM 696 C C . PRO A 1 94 ? 9.790 -29.362 -72.803 1.00 88.81 94 PRO A C 1
ATOM 698 O O . PRO A 1 94 ? 9.919 -28.354 -72.110 1.00 88.81 94 PRO A O 1
ATOM 701 N N . LYS A 1 95 ? 8.807 -30.248 -72.591 1.00 90.31 95 LYS A N 1
ATOM 702 C CA . LYS A 1 95 ? 7.761 -30.047 -71.584 1.00 90.31 95 LYS A CA 1
ATOM 703 C C . LYS A 1 95 ? 8.322 -30.162 -70.168 1.00 90.31 95 LYS A C 1
ATOM 705 O O . LYS A 1 95 ? 8.072 -29.307 -69.328 1.00 90.31 95 LYS A O 1
ATOM 710 N N . GLN A 1 96 ? 9.123 -31.193 -69.908 1.00 86.31 96 GLN A N 1
ATOM 711 C CA . GLN A 1 96 ? 9.726 -31.398 -68.588 1.00 86.31 96 GLN A CA 1
ATOM 712 C C . GLN A 1 96 ? 10.804 -30.357 -68.270 1.00 86.31 96 GLN A C 1
ATOM 714 O O . GLN A 1 96 ? 10.953 -29.977 -67.106 1.00 86.31 96 GLN A O 1
ATOM 719 N N . ILE A 1 97 ? 11.508 -29.870 -69.299 1.00 90.62 97 ILE A N 1
ATOM 720 C CA . ILE A 1 97 ? 12.439 -28.745 -69.181 1.00 90.62 97 ILE A CA 1
ATOM 721 C C . ILE A 1 97 ? 11.692 -27.471 -68.778 1.00 90.62 97 ILE A C 1
ATOM 723 O O . ILE A 1 97 ? 12.110 -26.830 -67.814 1.00 90.62 97 ILE A O 1
ATOM 727 N N . SER A 1 98 ? 10.585 -27.148 -69.457 1.00 91.69 98 SER A N 1
ATOM 728 C CA . SER A 1 98 ? 9.739 -25.996 -69.117 1.00 91.69 98 SER A CA 1
ATOM 729 C C . SER A 1 98 ? 9.235 -26.093 -67.679 1.00 91.69 98 SER A C 1
ATOM 731 O O . SER A 1 98 ? 9.478 -25.194 -66.882 1.00 91.69 98 SER A O 1
ATOM 733 N N . ASP A 1 99 ? 8.656 -27.232 -67.287 1.00 90.06 99 ASP A N 1
ATOM 734 C CA . ASP A 1 99 ? 8.141 -27.395 -65.925 1.00 90.06 99 ASP A CA 1
ATOM 735 C C . ASP A 1 99 ? 9.244 -27.275 -64.849 1.00 90.06 99 ASP A C 1
ATOM 737 O O . ASP A 1 99 ? 8.985 -26.884 -63.707 1.00 90.06 99 ASP A O 1
ATOM 741 N N . ALA A 1 100 ? 10.474 -27.706 -65.155 1.00 90.56 100 ALA A N 1
ATOM 742 C CA . ALA A 1 100 ? 11.610 -27.585 -64.243 1.00 90.56 100 ALA A CA 1
ATOM 743 C C . ALA A 1 100 ? 12.051 -26.124 -64.095 1.00 90.56 100 ALA A C 1
ATOM 745 O O . ALA A 1 100 ? 12.319 -25.681 -62.978 1.00 90.56 100 ALA A O 1
ATOM 746 N N . GLN A 1 101 ? 12.068 -25.378 -65.201 1.00 91.06 101 GLN A N 1
ATOM 747 C CA . GLN A 1 101 ? 12.318 -23.940 -65.203 1.00 91.06 101 GLN A CA 1
ATOM 748 C C . GLN A 1 101 ? 11.246 -23.205 -64.398 1.00 91.06 101 GLN A C 1
ATOM 750 O O . GLN A 1 101 ? 11.602 -22.439 -63.509 1.00 91.06 101 GLN A O 1
ATOM 755 N N . ASP A 1 102 ? 9.963 -23.514 -64.596 1.00 93.56 102 ASP A N 1
ATOM 756 C CA . ASP A 1 102 ? 8.857 -22.911 -63.840 1.00 93.56 102 ASP A CA 1
ATOM 757 C C . ASP A 1 102 ? 8.973 -23.173 -62.330 1.00 93.56 102 ASP A C 1
ATOM 759 O O . ASP A 1 102 ? 8.719 -22.297 -61.500 1.00 93.56 102 ASP A O 1
ATOM 763 N N . THR A 1 103 ? 9.429 -24.369 -61.945 1.00 90.50 103 THR A N 1
ATOM 764 C CA . THR A 1 103 ? 9.673 -24.719 -60.535 1.00 90.50 103 THR A CA 1
ATOM 765 C C . THR A 1 103 ? 10.807 -23.881 -59.930 1.00 90.50 103 THR A C 1
ATOM 767 O O . THR A 1 103 ? 10.709 -23.415 -58.797 1.00 90.50 103 THR A O 1
ATOM 770 N N . ILE A 1 104 ? 11.887 -23.659 -60.682 1.00 92.94 104 ILE A N 1
ATOM 771 C CA . ILE A 1 104 ? 13.006 -22.820 -60.237 1.00 92.94 104 ILE A CA 1
ATOM 772 C C . ILE A 1 104 ? 12.577 -21.348 -60.183 1.00 92.94 104 ILE A C 1
ATOM 774 O O . ILE A 1 104 ? 12.840 -20.670 -59.191 1.00 92.94 104 ILE A O 1
ATOM 778 N N . PHE A 1 105 ? 11.879 -20.860 -61.210 1.00 93.19 105 PHE A N 1
ATOM 779 C CA . PHE A 1 105 ? 11.405 -19.481 -61.277 1.00 93.19 105 PHE A CA 1
ATOM 780 C C . PHE A 1 105 ? 10.413 -19.160 -60.167 1.00 93.19 105 PHE A C 1
ATOM 782 O O . PHE A 1 105 ? 10.534 -18.107 -59.553 1.00 93.19 105 PHE A O 1
ATOM 789 N N . SER A 1 106 ? 9.481 -20.060 -59.856 1.00 90.44 106 SER A N 1
ATOM 790 C CA . SER A 1 106 ? 8.539 -19.875 -58.744 1.00 90.44 106 SER A CA 1
ATOM 791 C C . SER A 1 106 ? 9.238 -19.836 -57.380 1.00 90.44 106 SER A C 1
ATOM 793 O O . SER A 1 106 ? 8.886 -19.003 -56.545 1.00 90.44 106 SER A O 1
ATOM 795 N N . ALA A 1 107 ? 10.277 -20.651 -57.164 1.00 92.31 107 ALA A N 1
ATOM 796 C CA . ALA A 1 107 ? 11.084 -20.595 -55.944 1.00 92.31 107 ALA A CA 1
ATOM 797 C C . ALA A 1 107 ? 11.878 -19.283 -55.823 1.00 92.31 107 ALA A C 1
ATOM 799 O O . ALA A 1 107 ? 11.875 -18.654 -54.764 1.00 92.31 107 ALA A O 1
ATOM 800 N N . ILE A 1 108 ? 12.521 -18.845 -56.910 1.00 95.00 108 ILE A N 1
ATOM 801 C CA . ILE A 1 108 ? 13.260 -17.576 -56.948 1.00 95.00 108 ILE A CA 1
ATOM 802 C C . ILE A 1 108 ? 12.300 -16.398 -56.772 1.00 95.00 108 ILE A C 1
ATOM 804 O O . ILE A 1 108 ? 12.581 -15.506 -55.980 1.00 95.00 108 ILE A O 1
ATOM 808 N N . ALA A 1 109 ? 11.152 -16.403 -57.448 1.00 93.12 109 ALA A N 1
ATOM 809 C CA . ALA A 1 109 ? 10.139 -15.362 -57.326 1.00 93.12 109 ALA A CA 1
ATOM 810 C C . ALA A 1 109 ? 9.595 -15.267 -55.894 1.00 93.12 109 ALA A C 1
ATOM 812 O O . ALA A 1 109 ? 9.463 -14.164 -55.375 1.00 93.12 109 ALA A O 1
ATOM 813 N N . GLY A 1 110 ? 9.347 -16.399 -55.225 1.00 91.50 110 GLY A N 1
ATOM 814 C CA . GLY A 1 110 ? 8.947 -16.420 -53.817 1.00 91.50 110 GLY A CA 1
ATOM 815 C C . GLY A 1 110 ? 10.018 -15.845 -52.884 1.00 91.50 110 GLY A C 1
ATOM 816 O O . GLY A 1 110 ? 9.698 -15.064 -51.989 1.00 91.50 110 GLY A O 1
ATOM 817 N N . LEU A 1 111 ? 11.293 -16.165 -53.125 1.00 92.56 111 LEU A N 1
ATOM 818 C CA . LEU A 1 111 ? 12.415 -15.623 -52.355 1.00 92.56 111 LEU A CA 1
ATOM 819 C C . LEU A 1 111 ? 12.598 -14.116 -52.588 1.00 92.56 111 LEU A C 1
ATOM 821 O O . LEU A 1 111 ? 12.774 -13.360 -51.635 1.00 92.56 111 LEU A O 1
ATOM 825 N N . VAL A 1 112 ? 12.494 -13.671 -53.842 1.00 94.62 112 VAL A N 1
ATOM 826 C CA . VAL A 1 112 ? 12.531 -12.252 -54.220 1.00 94.62 112 VAL A CA 1
ATOM 827 C C . VAL A 1 112 ? 11.340 -11.500 -53.635 1.00 94.62 112 VAL A C 1
ATOM 829 O O . VAL A 1 112 ? 11.513 -10.370 -53.201 1.00 94.62 112 VAL A O 1
ATOM 832 N N . LEU A 1 113 ? 10.153 -12.102 -53.565 1.00 92.94 113 LEU A N 1
ATOM 833 C CA . LEU A 1 113 ? 8.981 -11.481 -52.950 1.00 92.94 113 LEU A CA 1
ATOM 834 C C . LEU A 1 113 ? 9.162 -11.343 -51.435 1.00 92.94 113 LEU A C 1
ATOM 836 O O . LEU A 1 113 ? 8.938 -10.262 -50.899 1.00 92.94 113 LEU A O 1
ATOM 840 N N . ALA A 1 114 ? 9.617 -12.394 -50.749 1.00 89.31 114 ALA A N 1
ATOM 841 C CA . ALA A 1 114 ? 9.847 -12.353 -49.305 1.00 89.31 114 ALA A CA 1
ATOM 842 C C . ALA A 1 114 ? 10.948 -11.345 -48.927 1.00 89.31 114 ALA A C 1
ATOM 844 O O . ALA A 1 114 ? 10.734 -10.472 -48.084 1.00 89.31 114 ALA A O 1
ATOM 845 N N . PHE A 1 115 ? 12.107 -11.415 -49.590 1.00 87.56 115 PHE A N 1
ATOM 846 C CA . PHE A 1 115 ? 13.223 -10.504 -49.329 1.00 87.56 115 PHE A CA 1
ATOM 847 C C . PHE A 1 115 ? 12.940 -9.091 -49.848 1.00 87.56 115 PHE A C 1
ATOM 849 O O . PHE A 1 115 ? 13.257 -8.109 -49.188 1.00 87.56 115 PHE A O 1
ATOM 856 N N . GLY A 1 116 ? 12.273 -8.971 -50.994 1.00 90.19 116 GLY A N 1
ATOM 857 C CA . GLY A 1 116 ? 11.832 -7.700 -51.559 1.00 90.19 116 GLY A CA 1
ATOM 858 C C . GLY A 1 116 ? 10.820 -6.993 -50.665 1.00 90.19 116 GLY A C 1
ATOM 859 O O . GLY A 1 116 ? 10.944 -5.793 -50.454 1.00 90.19 116 GLY A O 1
ATOM 860 N N . SER A 1 117 ? 9.879 -7.724 -50.061 1.00 88.88 117 SER A N 1
ATOM 861 C CA . SER A 1 117 ? 8.963 -7.167 -49.061 1.00 88.88 117 SER A CA 1
ATOM 862 C C . SER A 1 117 ? 9.726 -6.611 -47.860 1.00 88.88 117 SER A C 1
ATOM 864 O O . SER A 1 117 ? 9.430 -5.504 -47.418 1.00 88.88 117 SER A O 1
ATOM 866 N N . TYR A 1 118 ? 10.723 -7.345 -47.356 1.00 84.81 118 TYR A N 1
ATOM 867 C CA . TYR A 1 118 ? 11.579 -6.871 -46.267 1.00 84.81 118 TYR A CA 1
ATOM 868 C C . TYR A 1 118 ? 12.351 -5.603 -46.664 1.00 84.81 118 TYR A C 1
ATOM 870 O O . TYR A 1 118 ? 12.334 -4.617 -45.931 1.00 84.81 118 TYR A O 1
ATOM 878 N N . LEU A 1 119 ? 12.963 -5.588 -47.854 1.00 84.81 119 LEU A N 1
ATOM 879 C CA . LEU A 1 119 ? 13.717 -4.440 -48.363 1.00 84.81 119 LEU A CA 1
ATOM 880 C C . LEU A 1 119 ? 12.837 -3.203 -48.576 1.00 84.81 119 LEU A C 1
ATOM 882 O O . LEU A 1 119 ? 13.249 -2.108 -48.208 1.00 84.81 119 LEU A O 1
ATOM 886 N N . ILE A 1 120 ? 11.635 -3.357 -49.140 1.00 87.19 120 ILE A N 1
ATOM 887 C CA . ILE A 1 120 ? 10.704 -2.241 -49.366 1.00 87.19 120 ILE A CA 1
ATOM 888 C C . ILE A 1 120 ? 10.274 -1.631 -48.029 1.00 87.19 120 ILE A C 1
ATOM 890 O O . ILE A 1 120 ? 10.313 -0.411 -47.876 1.00 87.19 120 ILE A O 1
ATOM 894 N N . ILE A 1 121 ? 9.908 -2.463 -47.047 1.00 83.56 121 ILE A N 1
ATOM 895 C CA . ILE A 1 121 ? 9.504 -1.988 -45.715 1.00 83.56 121 ILE A CA 1
ATOM 896 C C . ILE A 1 121 ? 10.687 -1.301 -45.019 1.00 83.56 121 ILE A C 1
ATOM 898 O O . ILE A 1 121 ? 10.534 -0.186 -44.524 1.00 83.56 121 ILE A O 1
ATOM 902 N N . SER A 1 122 ? 11.878 -1.909 -45.060 1.00 82.06 122 SER A N 1
ATOM 903 C CA . SER A 1 122 ? 13.099 -1.348 -44.470 1.00 82.06 122 SER A CA 1
ATOM 904 C C . SER A 1 122 ? 13.550 -0.041 -45.131 1.00 82.06 122 SER A C 1
ATOM 906 O O . SER A 1 122 ? 14.167 0.782 -44.459 1.00 82.06 122 SER A O 1
ATOM 908 N N . LEU A 1 123 ? 13.279 0.150 -46.426 1.00 86.50 123 LEU A N 1
ATOM 909 C CA . LEU A 1 123 ? 13.641 1.359 -47.168 1.00 86.50 123 LEU A CA 1
ATOM 910 C C . LEU A 1 123 ? 12.698 2.527 -46.860 1.00 86.50 123 LEU A C 1
ATOM 912 O O . LEU A 1 123 ? 13.146 3.667 -46.782 1.00 86.50 123 LEU A O 1
ATOM 916 N N . ILE A 1 124 ? 11.399 2.251 -46.704 1.00 86.62 124 ILE A N 1
ATOM 917 C CA . ILE A 1 124 ? 10.394 3.278 -46.405 1.00 86.62 124 ILE A CA 1
ATOM 918 C C . ILE A 1 124 ? 10.505 3.716 -44.944 1.00 86.62 124 ILE A C 1
ATOM 920 O O . ILE A 1 124 ? 10.477 4.912 -44.658 1.00 86.62 124 ILE A O 1
ATOM 924 N N . ASN A 1 125 ? 10.617 2.760 -44.019 1.00 77.94 125 ASN A N 1
ATOM 925 C CA . ASN A 1 125 ? 10.810 3.053 -42.608 1.00 77.94 125 ASN A CA 1
ATOM 926 C C . ASN A 1 125 ? 11.460 1.852 -41.890 1.00 77.94 125 ASN A C 1
ATOM 928 O O . ASN A 1 125 ? 10.778 0.851 -41.640 1.00 77.94 125 ASN A O 1
ATOM 932 N N . PRO A 1 126 ? 12.746 1.941 -41.501 1.00 76.19 126 PRO A N 1
ATOM 933 C CA . PRO A 1 126 ? 13.422 0.849 -40.800 1.00 76.19 126 PRO A CA 1
ATOM 934 C C . PRO A 1 126 ? 12.741 0.505 -39.464 1.00 76.19 126 PRO A C 1
ATOM 936 O O . PRO A 1 126 ? 12.722 -0.660 -39.065 1.00 76.19 126 PRO A O 1
ATOM 939 N N . SER A 1 127 ? 12.059 1.465 -38.831 1.00 66.12 127 SER A N 1
ATOM 940 C CA . SER A 1 127 ? 11.300 1.260 -37.592 1.00 66.12 127 SER A CA 1
ATOM 941 C C . SER A 1 127 ? 10.033 0.411 -37.761 1.00 66.12 127 SER A C 1
ATOM 943 O O . SER A 1 127 ? 9.407 0.081 -36.765 1.00 66.12 127 SER A O 1
ATOM 945 N N . LEU A 1 128 ? 9.634 0.045 -38.986 1.00 65.31 128 LEU A N 1
ATOM 946 C CA . LEU A 1 128 ? 8.551 -0.925 -39.228 1.00 65.31 128 LEU A CA 1
ATOM 947 C C . LEU A 1 128 ? 9.057 -2.373 -39.283 1.00 65.31 128 LEU A C 1
ATOM 949 O O . LEU A 1 128 ? 8.267 -3.306 -39.153 1.00 65.31 128 LEU A O 1
ATOM 953 N N . THR A 1 129 ? 10.364 -2.563 -39.488 1.00 66.31 129 THR A N 1
ATOM 954 C CA . THR A 1 129 ? 11.011 -3.883 -39.392 1.00 66.31 129 THR A CA 1
ATOM 955 C C . THR A 1 129 ? 11.447 -4.205 -37.966 1.00 66.31 129 THR A C 1
ATOM 957 O O . THR A 1 129 ? 11.480 -5.369 -37.566 1.00 66.31 129 THR A O 1
ATOM 960 N N . GLU A 1 130 ? 11.709 -3.174 -37.163 1.00 67.62 130 GLU A N 1
ATOM 961 C CA . GLU A 1 130 ? 11.815 -3.294 -35.717 1.00 67.62 130 GLU A CA 1
ATOM 962 C C . GLU A 1 130 ? 10.414 -3.221 -35.112 1.00 67.62 130 GLU A C 1
ATOM 964 O O . GLU A 1 130 ? 9.850 -2.143 -34.957 1.00 67.62 130 GLU A O 1
ATOM 969 N N . ILE A 1 131 ? 9.832 -4.377 -34.782 1.00 64.00 131 ILE A N 1
ATOM 970 C CA . ILE A 1 131 ? 8.546 -4.446 -34.078 1.00 64.00 131 ILE A CA 1
ATOM 971 C C . ILE A 1 131 ? 8.739 -3.882 -32.661 1.00 64.00 131 ILE A C 1
ATOM 973 O O . ILE A 1 131 ? 8.988 -4.620 -31.711 1.00 64.00 131 ILE A O 1
ATOM 977 N N . ASN A 1 132 ? 8.650 -2.561 -32.536 1.00 58.69 132 ASN A N 1
ATOM 978 C CA . ASN A 1 132 ? 8.515 -1.853 -31.276 1.00 58.69 132 ASN A CA 1
ATOM 979 C C . ASN A 1 132 ? 7.017 -1.725 -31.019 1.00 58.69 132 ASN A C 1
ATOM 981 O O . ASN A 1 132 ? 6.354 -0.824 -31.535 1.00 58.69 132 ASN A O 1
ATOM 985 N N . MET A 1 133 ? 6.456 -2.692 -30.293 1.00 59.09 133 MET A N 1
ATOM 986 C CA . MET A 1 133 ? 5.093 -2.529 -29.798 1.00 59.09 133 MET A CA 1
ATOM 987 C C . MET A 1 133 ? 5.095 -1.335 -28.838 1.00 59.09 133 MET A C 1
ATOM 989 O O . MET A 1 133 ? 6.036 -1.222 -28.049 1.00 59.09 133 MET A O 1
ATOM 993 N N . PRO A 1 134 ? 4.096 -0.433 -28.901 1.00 59.38 134 PRO A N 1
ATOM 994 C CA . PRO A 1 134 ? 3.949 0.580 -27.868 1.00 59.38 134 PRO A CA 1
ATOM 995 C C . PRO A 1 134 ? 3.932 -0.138 -26.522 1.00 59.38 134 PRO A C 1
ATOM 997 O O . PRO A 1 134 ? 3.270 -1.173 -26.395 1.00 59.38 134 PRO A O 1
ATOM 1000 N N . GLU A 1 135 ? 4.683 0.382 -25.550 1.00 54.31 135 GLU A N 1
ATOM 1001 C CA . GLU A 1 135 ? 4.583 -0.094 -24.178 1.00 54.31 135 GLU A CA 1
ATOM 1002 C C . GLU A 1 135 ? 3.103 -0.049 -23.812 1.00 54.31 135 GLU A C 1
ATOM 1004 O O . GLU A 1 135 ? 2.488 1.019 -23.742 1.00 54.31 135 GLU A O 1
ATOM 1009 N N . ILE A 1 136 ? 2.495 -1.226 -23.670 1.00 49.78 136 ILE A N 1
ATOM 1010 C CA . ILE A 1 136 ? 1.188 -1.317 -23.047 1.00 49.78 136 ILE A CA 1
ATOM 1011 C C . ILE A 1 136 ? 1.483 -0.860 -21.629 1.00 49.78 136 ILE A C 1
ATOM 1013 O O . ILE A 1 136 ? 2.159 -1.582 -20.893 1.00 49.78 136 ILE A O 1
ATOM 1017 N N . GLY A 1 137 ? 1.108 0.387 -21.318 1.00 52.28 137 GLY A N 1
ATOM 1018 C CA . GLY A 1 137 ? 1.361 0.980 -20.013 1.00 52.28 137 GLY A CA 1
ATOM 1019 C C . GLY A 1 137 ? 0.974 -0.037 -18.956 1.00 52.28 137 GLY A C 1
ATOM 1020 O O . GLY A 1 137 ? -0.067 -0.676 -19.122 1.00 52.28 137 GLY A O 1
ATOM 1021 N N . ASN A 1 138 ? 1.869 -0.231 -17.980 1.00 48.88 138 ASN A N 1
ATOM 1022 C CA . ASN A 1 138 ? 1.811 -1.259 -16.943 1.00 48.88 138 ASN A CA 1
ATOM 1023 C C . ASN A 1 138 ? 0.389 -1.779 -16.773 1.00 48.88 138 ASN A C 1
ATOM 1025 O O . ASN A 1 138 ? -0.490 -1.028 -16.335 1.00 48.88 138 ASN A O 1
ATOM 1029 N N . ILE A 1 139 ? 0.151 -3.039 -17.149 1.00 50.38 139 ILE A N 1
ATOM 1030 C CA . ILE A 1 139 ? -1.085 -3.692 -16.744 1.00 50.38 139 ILE A CA 1
ATOM 1031 C C . ILE A 1 139 ? -1.034 -3.618 -15.228 1.00 50.38 139 ILE A C 1
ATOM 1033 O O . ILE A 1 139 ? -0.208 -4.284 -14.604 1.00 50.38 139 ILE A O 1
ATOM 1037 N N . LYS A 1 140 ? -1.857 -2.749 -14.637 1.00 45.38 140 LYS A N 1
ATOM 1038 C CA . LYS A 1 140 ? -2.112 -2.831 -13.214 1.00 45.38 140 LYS A CA 1
ATOM 1039 C C . LYS A 1 140 ? -2.672 -4.227 -13.037 1.00 45.38 140 LYS A C 1
ATOM 1041 O O . LYS A 1 140 ? -3.796 -4.506 -13.452 1.00 45.38 140 LYS A O 1
ATOM 1046 N N . VAL A 1 141 ? -1.857 -5.119 -12.487 1.00 44.47 141 VAL A N 1
ATOM 1047 C CA . VAL A 1 141 ? -2.382 -6.280 -11.799 1.00 44.47 141 VAL A CA 1
ATOM 1048 C C . VAL A 1 141 ? -3.160 -5.668 -10.655 1.00 44.47 141 VAL A C 1
ATOM 1050 O O . VAL A 1 141 ? -2.619 -5.330 -9.607 1.00 44.47 141 VAL A O 1
ATOM 1053 N N . THR A 1 142 ? -4.433 -5.417 -10.920 1.00 46.53 142 THR A N 1
ATOM 1054 C CA . THR A 1 142 ? -5.408 -5.249 -9.876 1.00 46.53 142 THR A CA 1
ATOM 1055 C C . THR A 1 142 ? -5.335 -6.548 -9.097 1.00 46.53 142 THR A C 1
ATOM 1057 O O . THR A 1 142 ? -5.821 -7.594 -9.529 1.00 46.53 142 THR A O 1
ATOM 1060 N N . SER A 1 143 ? -4.646 -6.486 -7.960 1.00 44.75 143 SER A N 1
ATOM 1061 C CA . SER A 1 143 ? -4.863 -7.437 -6.886 1.00 44.75 143 SER A CA 1
ATOM 1062 C C . SER A 1 143 ? -6.372 -7.486 -6.634 1.00 44.75 143 SER A C 1
ATOM 1064 O O . SER A 1 143 ? -7.089 -6.530 -6.938 1.00 44.75 143 SER A O 1
ATOM 1066 N N . ASN A 1 144 ? -6.893 -8.569 -6.064 1.00 45.19 144 ASN A N 1
ATOM 1067 C CA . ASN A 1 144 ? -8.328 -8.672 -5.760 1.00 45.19 144 ASN A CA 1
ATOM 1068 C C . ASN A 1 144 ? -8.885 -7.479 -4.924 1.00 45.19 144 ASN A C 1
ATOM 1070 O O . ASN A 1 144 ? -10.098 -7.359 -4.760 1.00 45.19 144 ASN A O 1
ATOM 1074 N N . TYR A 1 145 ? -8.025 -6.562 -4.459 1.00 46.94 145 TYR A N 1
ATOM 1075 C CA . TYR A 1 145 ? -8.344 -5.311 -3.786 1.00 46.94 145 TYR A CA 1
ATOM 1076 C C . TYR A 1 145 ? -8.797 -4.138 -4.680 1.00 46.94 145 TYR A C 1
ATOM 1078 O O . TYR A 1 145 ? -9.623 -3.389 -4.170 1.00 46.94 145 TYR A O 1
ATOM 1086 N N . ASP A 1 146 ? -8.414 -3.943 -5.963 1.00 46.03 146 ASP A N 1
ATOM 1087 C CA . ASP A 1 146 ? -9.023 -2.798 -6.712 1.00 46.03 146 ASP A CA 1
ATOM 1088 C C . ASP A 1 146 ? -10.496 -3.058 -7.059 1.00 46.03 146 ASP A C 1
ATOM 1090 O O . ASP A 1 146 ? -11.241 -2.115 -7.307 1.00 46.03 146 ASP A O 1
ATOM 1094 N N . VAL A 1 147 ? -10.947 -4.318 -7.027 1.00 47.03 147 VAL A N 1
ATOM 1095 C CA . VAL A 1 147 ? -12.357 -4.676 -7.261 1.00 47.03 147 VAL A CA 1
ATOM 1096 C C . VAL A 1 147 ? -13.201 -4.484 -5.992 1.00 47.03 147 VAL A C 1
ATOM 1098 O O . VAL A 1 147 ? -14.341 -4.040 -6.087 1.00 47.03 147 VAL A O 1
ATOM 1101 N N . MET A 1 148 ? -12.640 -4.727 -4.796 1.00 44.19 148 MET A N 1
ATOM 1102 C CA . MET A 1 148 ? -13.289 -4.393 -3.511 1.00 44.19 148 MET A CA 1
ATOM 1103 C C . MET A 1 148 ? -13.137 -2.910 -3.111 1.00 44.19 148 MET A C 1
ATOM 1105 O O . MET A 1 148 ? -13.922 -2.409 -2.310 1.00 44.19 148 MET A O 1
ATOM 1109 N N . SER A 1 149 ? -12.163 -2.198 -3.684 1.00 45.44 149 SER A N 1
ATOM 1110 C CA . SER A 1 149 ? -11.879 -0.771 -3.455 1.00 45.44 149 SER A CA 1
ATOM 1111 C C . SER A 1 149 ? -12.714 0.176 -4.329 1.00 45.44 149 SER A C 1
ATOM 1113 O O . SER A 1 149 ? -12.748 1.373 -4.058 1.00 45.44 149 SER A O 1
ATOM 1115 N N . GLN A 1 150 ? -13.468 -0.314 -5.326 1.00 44.44 150 GLN A N 1
ATOM 1116 C CA . GLN A 1 150 ? -14.300 0.572 -6.163 1.00 44.44 150 GLN A CA 1
ATOM 1117 C C . GLN A 1 150 ? -15.395 1.337 -5.386 1.00 44.44 150 GLN A C 1
ATOM 1119 O O . GLN A 1 150 ? -15.972 2.268 -5.938 1.00 44.44 150 GLN A O 1
ATOM 1124 N N . GLY A 1 151 ? -15.647 0.995 -4.113 1.00 45.56 151 GLY A N 1
ATOM 1125 C CA . GLY A 1 151 ? -16.448 1.803 -3.177 1.00 45.56 151 GLY A CA 1
ATOM 1126 C C . GLY A 1 151 ? -15.668 2.450 -2.020 1.00 45.56 151 GLY A C 1
ATOM 1127 O O . GLY A 1 151 ? -16.206 3.302 -1.324 1.00 45.56 151 GLY A O 1
ATOM 1128 N N . TYR A 1 152 ? -14.403 2.086 -1.792 1.00 49.69 152 TYR A N 1
ATOM 1129 C CA . TYR A 1 152 ? -13.664 2.440 -0.573 1.00 49.69 152 TYR A CA 1
ATOM 1130 C C . TYR A 1 152 ? -12.202 2.785 -0.873 1.00 49.69 152 TYR A C 1
ATOM 1132 O O . TYR A 1 152 ? -11.272 2.118 -0.417 1.00 49.69 152 TYR A O 1
ATOM 1140 N N . SER A 1 153 ? -11.989 3.854 -1.636 1.00 47.22 153 SER A N 1
ATOM 1141 C CA . SER A 1 153 ? -10.694 4.525 -1.693 1.00 47.22 153 SER A CA 1
ATOM 1142 C C . SER A 1 153 ? -10.795 5.809 -0.877 1.00 47.22 153 SER A C 1
ATOM 1144 O O . SER A 1 153 ? -11.357 6.799 -1.345 1.00 47.22 153 SER A O 1
ATOM 1146 N N . LYS A 1 154 ? -10.236 5.793 0.340 1.00 46.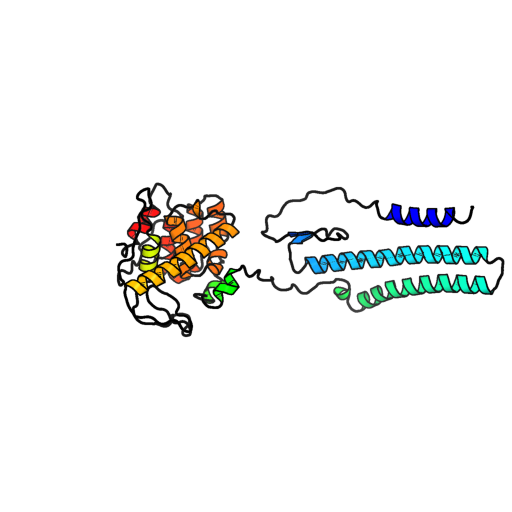81 154 LYS A N 1
ATOM 1147 C CA . LYS A 1 154 ? -9.981 6.999 1.139 1.00 46.81 154 LYS A CA 1
ATOM 1148 C C . LYS A 1 154 ? -8.846 7.774 0.444 1.00 46.81 154 LYS A C 1
ATOM 1150 O O . LYS A 1 154 ? -7.688 7.700 0.831 1.00 46.81 154 LYS A O 1
ATOM 1155 N N . GLY A 1 155 ? -9.180 8.425 -0.674 1.00 45.62 155 GLY A N 1
ATOM 1156 C CA . GLY A 1 155 ? -8.343 9.376 -1.407 1.00 45.62 155 GLY A CA 1
ATOM 1157 C C . GLY A 1 155 ? -7.491 8.817 -2.557 1.00 45.62 155 GLY A C 1
ATOM 1158 O O . GLY A 1 155 ? -6.427 8.239 -2.358 1.00 45.62 155 GLY A O 1
ATOM 1159 N N . SER A 1 156 ? -7.847 9.195 -3.793 1.00 43.47 156 SER A N 1
ATOM 1160 C CA . SER A 1 156 ? -6.943 9.154 -4.964 1.00 43.47 156 SER A CA 1
ATOM 1161 C C . SER A 1 156 ? -5.726 10.093 -4.835 1.00 43.47 156 SER A C 1
ATOM 1163 O O . SER A 1 156 ? -4.798 10.015 -5.643 1.00 43.47 156 SER A O 1
ATOM 1165 N N . ALA A 1 157 ? -5.720 10.969 -3.820 1.00 47.16 157 ALA A N 1
ATOM 1166 C CA . ALA A 1 157 ? -4.668 11.944 -3.520 1.00 47.16 157 ALA A CA 1
ATOM 1167 C C . ALA A 1 157 ? -3.355 11.312 -3.016 1.00 47.16 157 ALA A C 1
ATOM 1169 O O . ALA A 1 157 ? -2.321 11.975 -2.992 1.00 47.16 157 ALA A O 1
ATOM 1170 N N . TYR A 1 158 ? -3.382 10.027 -2.655 1.00 46.28 158 TYR A N 1
ATOM 1171 C CA . TYR A 1 158 ? -2.235 9.310 -2.104 1.00 46.28 158 TYR A CA 1
ATOM 1172 C C . TYR A 1 158 ? -1.461 8.457 -3.132 1.00 46.28 158 TYR A C 1
ATOM 1174 O O . TYR A 1 158 ? -0.436 7.851 -2.814 1.00 46.28 158 TYR A O 1
ATOM 1182 N N . ASN A 1 159 ? -1.888 8.466 -4.402 1.00 46.97 159 ASN A N 1
ATOM 1183 C CA . ASN A 1 159 ? -1.279 7.692 -5.495 1.00 46.97 159 ASN A CA 1
ATOM 1184 C C . ASN A 1 159 ? 0.185 8.069 -5.826 1.00 46.97 159 ASN A C 1
ATOM 1186 O O . ASN A 1 159 ? 0.820 7.377 -6.618 1.00 46.97 159 ASN A O 1
ATOM 1190 N N . SER A 1 160 ? 0.738 9.137 -5.236 1.00 46.25 160 SER A N 1
ATOM 1191 C CA . SER A 1 160 ? 2.131 9.580 -5.416 1.00 46.25 160 SER A CA 1
ATOM 1192 C C . SER A 1 160 ? 2.995 9.497 -4.144 1.00 46.25 160 SER A C 1
ATOM 1194 O O . SER A 1 160 ? 4.103 10.031 -4.130 1.00 46.25 160 SER A O 1
ATOM 1196 N N . LEU A 1 161 ? 2.523 8.850 -3.067 1.00 41.88 161 LEU A N 1
ATOM 1197 C CA . LEU A 1 161 ? 3.187 8.874 -1.751 1.00 41.88 161 LEU A CA 1
ATOM 1198 C C . LEU A 1 161 ? 4.488 8.054 -1.629 1.00 41.88 161 LEU A C 1
ATOM 1200 O O . LEU A 1 161 ? 5.181 8.181 -0.623 1.00 41.88 161 LEU A O 1
ATOM 1204 N N . GLY A 1 162 ? 4.839 7.240 -2.629 1.00 45.59 162 GLY A N 1
ATOM 1205 C CA . GLY A 1 162 ? 6.051 6.404 -2.613 1.00 45.59 162 GLY A CA 1
ATOM 1206 C C . GLY A 1 162 ? 7.369 7.151 -2.858 1.00 45.59 162 GLY A C 1
ATOM 1207 O O . GLY A 1 162 ? 8.418 6.517 -2.933 1.00 45.59 162 GLY A O 1
ATOM 1208 N N . GLN A 1 163 ? 7.345 8.478 -3.029 1.00 44.00 163 GLN A N 1
ATOM 1209 C CA . GLN A 1 163 ? 8.565 9.271 -3.190 1.00 44.00 163 GLN A CA 1
ATOM 1210 C C . GLN A 1 163 ? 9.117 9.695 -1.830 1.00 44.00 163 GLN A C 1
ATOM 1212 O O . GLN A 1 163 ? 8.534 10.534 -1.138 1.00 44.00 163 GLN A O 1
ATOM 1217 N N . THR A 1 164 ? 10.268 9.130 -1.477 1.00 43.97 164 THR A N 1
ATOM 1218 C CA . THR A 1 164 ? 11.048 9.550 -0.317 1.00 43.97 164 THR A CA 1
ATOM 1219 C C . THR A 1 164 ? 11.691 10.912 -0.584 1.00 43.97 164 THR A C 1
ATOM 1221 O O . THR A 1 164 ? 12.232 11.172 -1.661 1.00 43.97 164 THR A O 1
ATOM 1224 N N . THR A 1 165 ? 11.605 11.820 0.383 1.00 43.06 165 THR A N 1
ATOM 1225 C CA . THR A 1 165 ? 12.231 13.150 0.327 1.00 43.06 165 THR A CA 1
ATOM 1226 C C . THR A 1 165 ? 13.090 13.317 1.558 1.00 43.06 165 THR A C 1
ATOM 1228 O O . THR A 1 165 ? 12.521 13.399 2.638 1.00 43.06 165 THR A O 1
ATOM 1231 N N . GLN A 1 166 ? 14.416 13.403 1.395 1.00 40.00 166 GLN A N 1
ATOM 1232 C CA . GLN A 1 166 ? 15.373 13.476 2.506 1.00 40.00 166 GLN A CA 1
ATOM 1233 C C . GLN A 1 166 ? 14.923 14.462 3.602 1.00 40.00 166 GLN A C 1
ATOM 1235 O O . GLN A 1 166 ? 15.015 15.677 3.432 1.00 40.00 166 GLN A O 1
ATOM 1240 N N . THR A 1 167 ? 14.463 13.920 4.728 1.00 44.38 167 THR A N 1
ATOM 1241 C CA . THR A 1 167 ? 14.221 14.626 5.992 1.00 44.38 167 THR A CA 1
ATOM 1242 C C . THR A 1 167 ? 15.205 14.105 7.046 1.00 44.38 167 THR A C 1
ATOM 1244 O O . THR A 1 167 ? 15.646 12.959 6.981 1.00 44.38 167 THR A O 1
ATOM 1247 N N . ASP A 1 168 ? 15.562 14.933 8.033 1.00 46.28 168 ASP A N 1
ATOM 1248 C CA . ASP A 1 168 ? 16.456 14.587 9.162 1.00 46.28 168 ASP A CA 1
ATOM 1249 C C . ASP A 1 168 ? 15.766 13.667 10.204 1.00 46.28 168 ASP A C 1
ATOM 1251 O O . ASP A 1 168 ? 16.024 13.768 11.395 1.00 46.28 168 ASP A O 1
ATOM 1255 N N . GLY A 1 169 ? 14.817 12.823 9.767 1.00 56.25 169 GLY A N 1
ATOM 1256 C CA . GLY A 1 169 ? 13.781 12.136 10.556 1.00 56.25 169 GLY A CA 1
ATOM 1257 C C . GLY A 1 169 ? 14.237 11.553 11.898 1.00 56.25 169 GLY A C 1
ATOM 1258 O O . GLY A 1 169 ? 14.665 10.399 11.973 1.00 56.25 169 GLY A O 1
ATOM 1259 N N . GLN A 1 170 ? 14.085 12.342 12.964 1.00 63.47 170 GLN A N 1
ATOM 1260 C CA . GLN A 1 170 ? 14.399 11.939 14.332 1.00 63.47 170 GLN A CA 1
ATOM 1261 C C . GLN A 1 170 ? 13.261 11.082 14.898 1.00 63.47 170 GLN A C 1
ATOM 1263 O O . GLN A 1 170 ? 12.105 11.503 14.951 1.00 63.47 170 GLN A O 1
ATOM 1268 N N . LEU A 1 171 ? 13.602 9.866 15.321 1.00 73.88 171 LEU A N 1
ATOM 1269 C CA . LEU A 1 171 ? 12.699 8.954 16.023 1.00 73.88 171 LEU A CA 1
ATOM 1270 C C . LEU A 1 171 ? 12.592 9.327 17.510 1.00 73.88 171 LEU A C 1
ATOM 1272 O O . LEU A 1 171 ? 13.504 9.930 18.079 1.00 73.88 171 LEU A O 1
ATOM 1276 N N . GLY A 1 172 ? 11.495 8.929 18.151 1.00 63.59 172 GLY A N 1
ATOM 1277 C CA . GLY A 1 172 ? 11.255 9.113 19.585 1.00 63.59 172 GLY A CA 1
ATOM 1278 C C . GLY A 1 172 ? 10.743 10.505 19.962 1.00 63.59 172 GLY A C 1
ATOM 1279 O O . GLY A 1 172 ? 11.009 10.977 21.067 1.00 63.59 172 GLY A O 1
ATOM 1280 N N . GLN A 1 173 ? 10.036 11.175 19.050 1.00 64.62 173 GLN A N 1
ATOM 1281 C CA . GLN A 1 173 ? 9.468 12.515 19.255 1.00 64.62 173 GLN A CA 1
ATOM 1282 C C . GLN A 1 173 ? 7.931 12.529 19.259 1.00 64.62 173 GLN A C 1
ATOM 1284 O O . GLN A 1 173 ? 7.327 13.599 19.183 1.00 64.62 173 GLN A O 1
ATOM 1289 N N . SER A 1 174 ? 7.273 11.368 19.347 1.00 63.47 174 SER A N 1
ATOM 1290 C CA . SER A 1 174 ? 5.813 11.274 19.337 1.00 63.47 174 SER A CA 1
ATOM 1291 C C . SER A 1 174 ? 5.165 12.121 20.442 1.00 63.47 174 SER A C 1
ATOM 1293 O O . SER A 1 174 ? 5.325 11.844 21.631 1.00 63.47 174 SER A O 1
ATOM 1295 N N . ASN A 1 175 ? 4.372 13.115 20.038 1.00 60.44 175 ASN A N 1
ATOM 1296 C CA . ASN A 1 175 ? 3.452 13.856 20.900 1.00 60.44 175 ASN A CA 1
ATOM 1297 C C . ASN A 1 175 ? 2.051 13.811 20.260 1.00 60.44 175 ASN A C 1
ATOM 1299 O O . ASN A 1 175 ? 1.689 14.735 19.529 1.00 60.44 175 ASN A O 1
ATOM 1303 N N . PRO A 1 176 ? 1.315 12.696 20.408 1.00 56.94 176 PRO A N 1
ATOM 1304 C CA . PRO A 1 176 ? 0.125 12.448 19.604 1.00 56.94 176 PRO A CA 1
ATOM 1305 C C . PRO A 1 176 ? -1.046 13.354 19.999 1.00 56.94 176 PRO A C 1
ATOM 1307 O O . PRO A 1 176 ? -1.343 13.552 21.181 1.00 56.94 176 PRO A O 1
ATOM 1310 N N . GLU A 1 177 ? -1.769 13.851 18.993 1.00 59.97 177 GLU A N 1
ATOM 1311 C CA . GLU A 1 177 ? -3.092 14.439 19.188 1.00 59.97 177 GLU A CA 1
ATOM 1312 C C . GLU A 1 177 ? -4.107 13.310 19.439 1.00 59.97 177 GLU A C 1
ATOM 1314 O O . GLU A 1 177 ? -4.778 12.821 18.533 1.00 59.97 177 GLU A O 1
ATOM 1319 N N . ASN A 1 178 ? -4.197 12.856 20.690 1.00 69.88 178 ASN A N 1
ATOM 1320 C CA . ASN A 1 178 ? -5.107 11.783 21.087 1.00 69.88 178 ASN A CA 1
ATOM 1321 C C . ASN A 1 178 ? -6.544 12.307 21.242 1.00 69.88 178 ASN A C 1
ATOM 1323 O O . ASN A 1 178 ? -6.935 12.800 22.307 1.00 69.88 178 ASN A O 1
ATOM 1327 N N . LYS A 1 179 ? -7.365 12.175 20.197 1.00 79.50 179 LYS A N 1
ATOM 1328 C CA . LYS A 1 179 ? -8.783 12.553 20.241 1.00 79.50 179 LYS A CA 1
ATOM 1329 C C . LYS A 1 179 ? -9.565 11.573 21.121 1.00 79.50 179 LYS A C 1
ATOM 1331 O O . LYS A 1 179 ? -9.727 10.398 20.804 1.00 79.50 179 LYS A O 1
ATOM 1336 N N . ASN A 1 180 ? -10.103 12.081 22.226 1.00 81.06 180 ASN A N 1
ATOM 1337 C CA . ASN A 1 180 ? -10.911 11.325 23.195 1.00 81.06 180 ASN A CA 1
ATOM 1338 C C . ASN A 1 180 ? -12.364 11.833 23.226 1.00 81.06 180 ASN A C 1
ATOM 1340 O O . ASN A 1 180 ? -12.954 12.020 24.286 1.00 81.06 180 ASN A O 1
ATOM 1344 N N . ASN A 1 181 ? -12.913 12.168 22.056 1.00 84.69 181 ASN A N 1
ATOM 1345 C CA . ASN A 1 181 ? -14.244 12.763 21.909 1.00 84.69 181 ASN A CA 1
ATOM 1346 C C . ASN A 1 181 ? -15.339 11.733 21.565 1.00 84.69 181 ASN A C 1
ATOM 1348 O O . ASN A 1 181 ? -16.448 12.131 21.212 1.00 84.69 181 ASN A O 1
ATOM 1352 N N . GLY A 1 182 ? -15.020 10.437 21.619 1.00 82.81 182 GLY A N 1
ATOM 1353 C CA . GLY A 1 182 ? -15.893 9.338 21.207 1.00 82.81 182 GLY A CA 1
ATOM 1354 C C . GLY A 1 182 ? -16.204 8.325 22.305 1.00 82.81 182 GLY A C 1
ATOM 1355 O O . GLY A 1 182 ? -15.648 8.410 23.404 1.00 82.81 182 GLY A O 1
ATOM 1356 N N . PRO A 1 183 ? -17.084 7.349 22.010 1.00 87.25 183 PRO A N 1
ATOM 1357 C CA . PRO A 1 183 ? -17.357 6.245 22.918 1.00 87.25 183 PRO A CA 1
ATOM 1358 C C . PRO A 1 183 ? -16.102 5.405 23.162 1.00 87.25 183 PRO A C 1
ATOM 1360 O O . PRO A 1 183 ? -15.216 5.309 22.306 1.00 87.25 183 PRO A O 1
ATOM 1363 N N . LYS A 1 184 ? -16.040 4.769 24.336 1.00 88.56 184 LYS A N 1
ATOM 1364 C CA . LYS A 1 184 ? -14.953 3.844 24.656 1.00 88.56 184 LYS A CA 1
ATOM 1365 C C . LYS A 1 184 ? -15.063 2.582 23.803 1.00 88.56 184 LYS A C 1
ATOM 1367 O O . LYS A 1 184 ? -16.153 2.053 23.599 1.00 88.56 184 LYS A O 1
ATOM 1372 N N . VAL A 1 185 ? -13.927 2.117 23.295 1.00 88.12 185 VAL A N 1
ATOM 1373 C CA . VAL A 1 185 ? -13.831 0.953 22.417 1.00 88.12 185 VAL A CA 1
ATOM 1374 C C . VAL A 1 185 ? -13.208 -0.233 23.165 1.00 88.12 185 VAL A C 1
ATOM 1376 O O . VAL A 1 185 ? -12.300 -0.035 23.976 1.00 88.12 185 VAL A O 1
ATOM 1379 N N . PRO A 1 186 ? -13.661 -1.473 22.912 1.00 87.50 186 PRO A N 1
ATOM 1380 C CA . PRO A 1 186 ? -13.115 -2.648 23.587 1.00 87.50 186 PRO A CA 1
ATOM 1381 C C . PRO A 1 186 ? -11.648 -2.915 23.219 1.00 87.50 186 PRO A C 1
ATOM 1383 O O . PRO A 1 186 ? -11.333 -2.982 22.033 1.00 87.50 186 PRO A O 1
ATOM 1386 N N . CYS A 1 187 ? -10.800 -3.177 24.219 1.00 84.25 187 CYS A N 1
ATOM 1387 C CA . CYS A 1 187 ? -9.442 -3.704 24.030 1.00 84.25 187 CYS A CA 1
ATOM 1388 C C . CYS A 1 187 ? -9.334 -5.100 24.645 1.00 84.25 187 CYS A C 1
ATOM 1390 O O . CYS A 1 187 ? -8.930 -5.268 25.801 1.00 84.25 187 CYS A O 1
ATOM 1392 N N . ALA A 1 188 ? -9.781 -6.112 23.904 1.00 76.25 188 ALA A N 1
ATOM 1393 C CA . ALA A 1 188 ? -9.814 -7.476 24.413 1.00 76.25 188 ALA A CA 1
ATOM 1394 C C . ALA A 1 188 ? -8.394 -7.996 24.690 1.00 76.25 188 ALA A C 1
ATOM 1396 O O . ALA A 1 188 ? -7.475 -7.771 23.905 1.00 76.25 188 ALA A O 1
ATOM 1397 N N . SER A 1 189 ? -8.223 -8.716 25.798 1.00 75.94 189 SER A N 1
ATOM 1398 C CA . SER A 1 189 ? -6.979 -9.429 26.091 1.00 75.94 189 SER A CA 1
ATOM 1399 C C . SER A 1 189 ? -6.968 -10.798 25.417 1.00 75.94 189 SER A C 1
ATOM 1401 O O . SER A 1 189 ? -7.955 -11.533 25.481 1.00 75.94 189 SER A O 1
ATOM 1403 N N . ASN A 1 190 ? -5.838 -11.172 24.820 1.00 70.62 190 ASN A N 1
ATOM 1404 C CA . ASN A 1 190 ? -5.596 -12.546 24.394 1.00 70.62 190 ASN A CA 1
ATOM 1405 C C . ASN A 1 190 ? -5.374 -13.474 25.610 1.00 70.62 190 ASN A C 1
ATOM 1407 O O . ASN A 1 190 ? -5.320 -13.034 26.761 1.00 70.62 190 ASN A O 1
ATOM 1411 N N . SER A 1 191 ? -5.216 -14.778 25.364 1.00 67.56 191 SER A N 1
ATOM 1412 C CA . SER A 1 191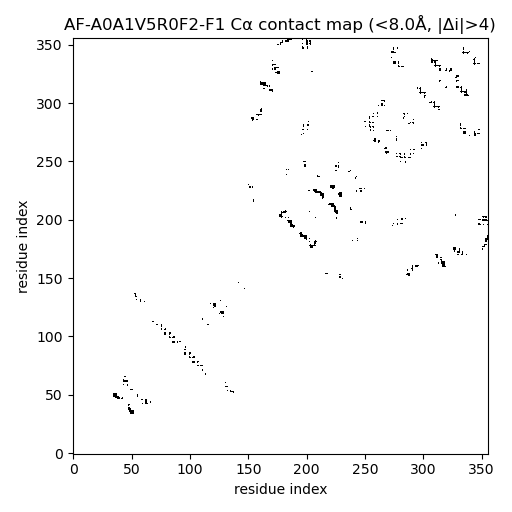 ? -4.985 -15.783 26.418 1.00 67.56 191 SER A CA 1
ATOM 1413 C C . SER A 1 191 ? -3.713 -15.550 27.247 1.00 67.56 191 SER A C 1
ATOM 1415 O O . SER A 1 191 ? -3.606 -16.085 28.347 1.00 67.56 191 SER A O 1
ATOM 1417 N N . ASN A 1 192 ? -2.782 -14.733 26.748 1.00 65.25 192 ASN A N 1
ATOM 1418 C CA . ASN A 1 192 ? -1.543 -14.349 27.425 1.00 65.25 192 ASN A CA 1
ATOM 1419 C C . ASN A 1 192 ? -1.678 -13.018 28.191 1.00 65.25 192 ASN A C 1
ATOM 1421 O O . ASN A 1 192 ? -0.693 -12.521 28.732 1.00 65.25 192 ASN A O 1
ATOM 1425 N N . GLY A 1 193 ? -2.876 -12.423 28.235 1.00 67.56 193 GLY A N 1
ATOM 1426 C CA . GLY A 1 193 ? -3.141 -11.151 28.907 1.00 67.56 193 GLY A CA 1
ATOM 1427 C C . GLY A 1 193 ? -2.729 -9.905 28.115 1.00 67.56 193 GLY A C 1
ATOM 1428 O O . GLY A 1 193 ? -2.949 -8.797 28.601 1.00 67.56 193 GLY A O 1
ATOM 1429 N N . GLN A 1 194 ? -2.183 -10.049 26.901 1.00 70.44 194 GLN A N 1
ATOM 1430 C CA . GLN A 1 194 ? -1.848 -8.911 26.040 1.00 70.44 194 GLN A CA 1
ATOM 1431 C C . GLN A 1 194 ? -3.134 -8.325 25.460 1.00 70.44 194 GLN A C 1
ATOM 1433 O O . GLN A 1 194 ? -3.939 -9.052 24.874 1.00 70.44 194 GLN A O 1
ATOM 1438 N N . LYS A 1 195 ? -3.342 -7.023 25.653 1.00 76.81 195 LYS A N 1
ATOM 1439 C CA . LYS A 1 195 ? -4.506 -6.296 25.142 1.00 76.81 195 LYS A CA 1
ATOM 1440 C C . LYS A 1 195 ? -4.309 -5.913 23.677 1.00 76.81 195 LYS A C 1
ATOM 1442 O O . LYS A 1 195 ? -3.240 -5.445 23.298 1.00 76.81 195 LYS A O 1
ATOM 1447 N N . ASP A 1 196 ? -5.357 -6.085 22.879 1.00 83.94 196 ASP A N 1
ATOM 1448 C CA . ASP A 1 196 ? -5.434 -5.550 21.522 1.00 83.94 196 ASP A CA 1
ATOM 1449 C C . ASP A 1 196 ? -5.919 -4.098 21.574 1.00 83.94 196 ASP A C 1
ATOM 1451 O O . ASP A 1 196 ? -7.090 -3.814 21.831 1.00 83.94 196 ASP A O 1
ATOM 1455 N N . TYR A 1 197 ? -4.987 -3.177 21.362 1.00 87.06 197 TYR A N 1
ATOM 1456 C CA . TYR A 1 197 ? -5.241 -1.742 21.372 1.00 87.06 197 TYR A CA 1
ATOM 1457 C C . TYR A 1 197 ? -5.539 -1.178 19.978 1.00 87.06 197 TYR A C 1
ATOM 1459 O O . TYR A 1 197 ? -5.791 0.019 19.851 1.00 87.06 197 TYR A O 1
ATOM 1467 N N . GLY A 1 198 ? -5.538 -1.999 18.924 1.00 89.06 198 GLY A N 1
ATOM 1468 C CA . GLY A 1 198 ? -5.559 -1.519 17.547 1.00 89.06 198 GLY A CA 1
ATOM 1469 C C . GLY A 1 198 ? -6.762 -0.635 17.216 1.00 89.06 198 GLY A C 1
ATOM 1470 O O . GLY A 1 198 ? -6.603 0.452 16.662 1.00 89.06 198 GLY A O 1
ATOM 1471 N N . MET A 1 199 ? -7.970 -1.040 17.620 1.00 90.94 199 MET A N 1
ATOM 1472 C CA . MET A 1 199 ? -9.164 -0.210 17.414 1.00 90.94 199 MET A CA 1
ATOM 1473 C C . MET A 1 199 ? -9.112 1.096 18.217 1.00 90.94 199 MET A C 1
ATOM 1475 O O . MET A 1 199 ? -9.537 2.138 17.723 1.00 90.94 199 MET A O 1
ATOM 1479 N N . ALA A 1 200 ? -8.602 1.052 19.452 1.00 90.19 200 ALA A N 1
ATOM 1480 C CA . ALA A 1 200 ? -8.485 2.224 20.321 1.00 90.19 200 ALA A CA 1
ATOM 1481 C C . ALA A 1 200 ? -7.469 3.235 19.791 1.00 90.19 200 ALA A C 1
ATOM 1483 O O . ALA A 1 200 ? -7.717 4.440 19.869 1.00 90.19 200 ALA A O 1
ATOM 1484 N N . TYR A 1 201 ? -6.386 2.732 19.207 1.00 90.19 201 TYR A N 1
ATOM 1485 C CA . TYR A 1 201 ? -5.355 3.507 18.538 1.00 90.19 201 TYR A CA 1
ATOM 1486 C C . TYR A 1 201 ? -5.887 4.224 17.290 1.00 90.19 201 TYR A C 1
ATOM 1488 O O . TYR A 1 201 ? -5.647 5.412 17.098 1.00 90.19 201 TYR A O 1
ATOM 1496 N N . ILE A 1 202 ? -6.671 3.541 16.452 1.00 91.25 202 ILE A N 1
ATOM 1497 C CA . ILE A 1 202 ? -7.293 4.188 15.285 1.00 91.25 202 ILE A CA 1
ATOM 1498 C C . ILE A 1 202 ? -8.340 5.211 15.732 1.00 91.25 202 ILE A C 1
ATOM 1500 O O . ILE A 1 202 ? -8.368 6.340 15.239 1.00 91.25 202 ILE A O 1
ATOM 1504 N N . ALA A 1 203 ? -9.175 4.848 16.709 1.00 90.88 203 ALA A N 1
ATOM 1505 C CA . ALA A 1 203 ? -10.200 5.734 17.244 1.00 90.88 203 ALA A CA 1
ATOM 1506 C C . ALA A 1 203 ? -9.613 7.046 17.789 1.00 90.88 203 ALA A C 1
ATOM 1508 O O . ALA A 1 203 ? -10.237 8.097 17.630 1.00 90.88 203 ALA A O 1
ATOM 1509 N N . SER A 1 204 ? -8.432 7.005 18.420 1.00 88.38 204 SER A N 1
ATOM 1510 C CA . SER A 1 204 ? -7.782 8.205 18.956 1.00 88.38 204 SER A CA 1
ATOM 1511 C C . SER A 1 204 ? -7.211 9.130 17.880 1.00 88.38 204 SER A C 1
ATOM 1513 O O . SER A 1 204 ? -7.209 10.341 18.080 1.00 88.38 204 SER A O 1
ATOM 1515 N N . HIS A 1 205 ? -6.813 8.615 16.716 1.00 87.50 205 HIS A N 1
ATOM 1516 C CA . HIS A 1 205 ? -6.343 9.449 15.605 1.00 87.50 205 HIS A CA 1
ATOM 1517 C C . HIS A 1 205 ? -7.481 10.008 14.744 1.00 87.50 205 HIS A C 1
ATOM 1519 O O . HIS A 1 205 ? -7.468 11.184 14.355 1.00 87.50 205 HIS A O 1
ATOM 1525 N N . GLU A 1 206 ? -8.488 9.189 14.441 1.00 87.44 206 GLU A N 1
ATOM 1526 C CA . GLU A 1 206 ? -9.625 9.611 13.614 1.00 87.44 206 GLU A CA 1
ATOM 1527 C C . GLU A 1 206 ? -10.514 10.595 14.391 1.00 87.44 206 GLU A C 1
ATOM 1529 O O . GLU A 1 206 ? -10.839 11.686 13.902 1.00 87.44 206 GLU A O 1
ATOM 1534 N N . GLY A 1 207 ? -10.800 10.276 15.657 1.00 88.12 207 GLY A N 1
ATOM 1535 C CA . GLY A 1 207 ? -11.813 10.952 16.459 1.00 88.12 207 GLY A CA 1
ATOM 1536 C C . GLY A 1 207 ? -13.227 10.542 16.054 1.00 88.12 207 GLY A C 1
ATOM 1537 O O . GLY A 1 207 ? -13.442 9.892 15.036 1.00 88.12 207 GLY A O 1
ATOM 1538 N N . TYR A 1 208 ? -14.203 10.920 16.872 1.00 90.62 208 TYR A N 1
ATOM 1539 C CA . TYR A 1 208 ? -15.594 10.510 16.701 1.00 90.62 208 TYR A CA 1
ATOM 1540 C C . TYR A 1 208 ? -16.486 11.652 16.216 1.00 90.62 208 TYR A C 1
ATOM 1542 O O . TYR A 1 208 ? -16.418 12.771 16.735 1.00 90.62 208 TYR A O 1
ATOM 1550 N N . ARG A 1 209 ? -17.360 11.355 15.250 1.00 89.94 209 ARG A N 1
ATOM 1551 C CA . ARG A 1 209 ? -18.468 12.222 14.830 1.00 89.94 209 ARG A CA 1
ATOM 1552 C C . ARG A 1 209 ? -19.743 11.403 14.652 1.00 89.94 209 ARG A C 1
ATOM 1554 O O . ARG A 1 209 ? -19.792 10.508 13.821 1.00 89.94 209 ARG A O 1
ATOM 1561 N N . SER A 1 210 ? -20.787 11.716 15.412 1.00 87.69 210 SER A N 1
ATOM 1562 C CA . SER A 1 210 ? -22.084 11.027 15.311 1.00 87.69 210 SER A CA 1
ATOM 1563 C C . SER A 1 210 ? -22.901 11.431 14.082 1.00 87.69 210 SER A C 1
ATOM 1565 O O . SER A 1 210 ? -23.860 10.752 13.744 1.00 87.69 210 SER A O 1
ATOM 1567 N N . GLU A 1 211 ? -22.552 12.544 13.437 1.00 86.38 211 GLU A N 1
ATOM 1568 C CA . GLU A 1 211 ? -23.223 13.053 12.241 1.00 86.38 211 GLU A CA 1
ATOM 1569 C C . GLU A 1 211 ? -22.313 12.924 11.021 1.00 86.38 211 GLU A C 1
ATOM 1571 O O . GLU A 1 211 ? -21.088 13.050 11.132 1.00 86.38 211 GLU A O 1
ATOM 1576 N N . GLN A 1 212 ? -22.921 12.696 9.855 1.00 87.31 212 GLN A N 1
ATOM 1577 C CA . GLN A 1 212 ? -22.192 12.618 8.594 1.00 87.31 212 GLN A CA 1
ATOM 1578 C C . GLN A 1 212 ? -21.537 13.960 8.263 1.00 87.31 212 GLN A C 1
ATOM 1580 O O . GLN A 1 212 ? -22.152 15.021 8.366 1.00 87.31 212 GLN A O 1
ATOM 1585 N N . TYR A 1 213 ? -20.287 13.908 7.822 1.00 82.06 213 TYR A N 1
ATOM 1586 C CA . TYR A 1 213 ? -19.516 15.073 7.412 1.00 82.06 213 TYR A CA 1
ATOM 1587 C C . TYR A 1 213 ? -18.790 14.779 6.103 1.00 82.06 213 TYR A C 1
ATOM 1589 O O . TYR A 1 213 ? -18.400 13.645 5.843 1.00 82.06 213 TYR A O 1
ATOM 1597 N N . THR A 1 214 ? -18.606 15.792 5.263 1.00 77.75 214 THR A N 1
ATOM 1598 C CA . THR A 1 214 ? -17.832 15.637 4.027 1.00 77.75 214 THR A CA 1
ATOM 1599 C C . THR A 1 214 ? -16.340 15.616 4.328 1.00 77.75 214 THR A C 1
ATOM 1601 O O . THR A 1 214 ? -15.880 16.311 5.242 1.00 77.75 214 THR A O 1
ATOM 1604 N N . ASP A 1 215 ? -15.579 14.849 3.551 1.00 64.12 215 ASP A N 1
ATOM 1605 C CA . ASP A 1 215 ? -14.121 14.900 3.611 1.00 64.12 215 ASP A CA 1
ATOM 1606 C C . ASP A 1 215 ? -13.622 16.316 3.261 1.00 64.12 215 ASP A C 1
ATOM 1608 O O . ASP A 1 215 ? -14.203 17.016 2.428 1.00 64.12 215 ASP A O 1
ATOM 1612 N N . ALA A 1 216 ? -12.550 16.760 3.918 1.00 56.47 216 ALA A N 1
ATOM 1613 C CA . ALA A 1 216 ? -11.928 18.049 3.631 1.00 56.47 216 ALA A CA 1
ATOM 1614 C C . ALA A 1 216 ? -11.243 18.065 2.253 1.00 56.47 216 ALA A C 1
ATOM 1616 O O . ALA A 1 216 ? -11.004 19.139 1.701 1.00 56.47 216 ALA A O 1
ATOM 1617 N N . ILE A 1 217 ? -10.916 16.884 1.719 1.00 52.19 217 ILE A N 1
ATOM 1618 C CA . ILE A 1 217 ? -10.173 16.700 0.469 1.00 52.19 217 ILE A CA 1
ATOM 1619 C C . ILE A 1 217 ? -11.114 16.368 -0.699 1.00 52.19 217 ILE A C 1
ATOM 1621 O O . ILE A 1 217 ? -10.867 16.801 -1.823 1.00 52.19 217 ILE A O 1
ATOM 1625 N N . ASP A 1 218 ? -12.209 15.650 -0.443 1.00 61.03 218 ASP A N 1
ATOM 1626 C CA . ASP A 1 218 ? -13.195 15.272 -1.457 1.00 61.03 218 ASP A CA 1
ATOM 1627 C C . ASP A 1 218 ? -14.627 15.456 -0.939 1.00 61.03 218 ASP A C 1
ATOM 1629 O O . ASP A 1 218 ? -15.165 14.632 -0.199 1.00 61.03 218 ASP A O 1
ATOM 1633 N N . ALA A 1 219 ? -15.275 16.533 -1.388 1.00 63.06 219 ALA A N 1
ATOM 1634 C CA . ALA A 1 219 ? -16.642 16.871 -1.002 1.00 63.06 219 ALA A CA 1
ATOM 1635 C C . ALA A 1 219 ? -17.696 15.845 -1.468 1.00 63.06 219 ALA A C 1
ATOM 1637 O O . ALA A 1 219 ? -18.844 15.923 -1.029 1.00 63.06 219 ALA A O 1
ATOM 1638 N N . SER A 1 220 ? -17.337 14.905 -2.351 1.00 64.69 220 SER A N 1
ATOM 1639 C CA . SER A 1 220 ? -18.218 13.805 -2.762 1.00 64.69 220 SER A CA 1
ATOM 1640 C C . SER A 1 220 ? -18.215 12.629 -1.781 1.00 64.69 220 SER A C 1
ATOM 1642 O O . SER A 1 220 ? -19.120 11.796 -1.820 1.00 64.69 220 SER A O 1
ATOM 1644 N N . THR A 1 221 ? -17.242 12.590 -0.867 1.00 71.00 221 THR A N 1
ATOM 1645 C CA . THR A 1 221 ? -17.108 11.544 0.142 1.00 71.00 221 THR A CA 1
ATOM 1646 C C . THR A 1 221 ? -17.738 11.997 1.457 1.00 71.00 221 THR A C 1
ATOM 1648 O O . THR A 1 221 ? -17.377 13.040 2.006 1.00 71.00 221 THR A O 1
ATOM 1651 N N . GLN A 1 222 ? -18.678 11.207 1.978 1.00 81.94 222 GLN A N 1
ATOM 1652 C CA . GLN A 1 222 ? -19.254 11.395 3.309 1.00 81.94 222 GLN A CA 1
ATOM 1653 C C . GLN A 1 222 ? -18.640 10.403 4.289 1.00 81.94 222 GLN A C 1
ATOM 1655 O O . GLN A 1 222 ? -18.527 9.218 3.994 1.00 81.94 222 GLN A O 1
ATOM 1660 N N . ASN A 1 223 ? -18.277 10.893 5.466 1.00 87.69 223 ASN A N 1
ATOM 1661 C CA . ASN A 1 223 ? -17.709 10.114 6.552 1.00 87.69 223 ASN A CA 1
ATOM 1662 C C . ASN A 1 223 ? -18.591 10.214 7.806 1.00 87.69 223 ASN A C 1
ATOM 1664 O O . ASN A 1 223 ? -19.286 11.211 8.001 1.00 87.69 223 ASN A O 1
ATOM 1668 N N . ILE A 1 224 ? -18.547 9.206 8.675 1.00 89.31 224 ILE A N 1
ATOM 1669 C CA . ILE A 1 224 ? -19.247 9.170 9.968 1.00 89.31 224 ILE A CA 1
ATOM 1670 C C . ILE A 1 224 ? -18.425 8.385 11.005 1.00 89.31 224 ILE A C 1
ATOM 1672 O O . ILE A 1 224 ? -17.466 7.691 10.672 1.00 89.31 224 ILE A O 1
ATOM 1676 N N . TYR A 1 225 ? -18.788 8.492 12.280 1.00 93.19 225 TYR A N 1
ATOM 1677 C CA . TYR A 1 225 ? -18.194 7.778 13.408 1.00 93.19 225 TYR A CA 1
ATOM 1678 C C . TYR A 1 225 ? -16.686 7.997 13.499 1.00 93.19 225 TYR A C 1
ATOM 1680 O O . TYR A 1 225 ? -16.252 9.142 13.611 1.00 93.19 225 TYR A O 1
ATOM 1688 N N . PHE A 1 226 ? -15.901 6.922 13.478 1.00 91.50 226 PHE A N 1
ATOM 1689 C CA . PHE A 1 226 ? -14.443 6.944 13.545 1.00 91.50 226 PHE A CA 1
ATOM 1690 C C . PHE A 1 226 ? -13.824 7.017 12.141 1.00 91.50 226 PHE A C 1
ATOM 1692 O O . PHE A 1 226 ? -12.965 6.216 11.777 1.00 91.50 226 PHE A O 1
ATOM 1699 N N . GLY A 1 227 ? -14.313 7.947 11.318 1.00 87.38 227 GLY A N 1
ATOM 1700 C CA . GLY A 1 227 ? -13.827 8.138 9.949 1.00 87.38 227 GLY A CA 1
ATOM 1701 C C . GLY A 1 227 ? -14.230 7.030 8.971 1.00 87.38 227 GLY A C 1
ATOM 1702 O O . GLY A 1 227 ? -13.465 6.739 8.051 1.00 87.38 227 GLY A O 1
ATOM 1703 N N . HIS A 1 228 ? -15.400 6.417 9.179 1.00 88.19 228 HIS A N 1
ATOM 1704 C CA . HIS A 1 228 ? -16.011 5.455 8.264 1.00 88.19 228 HIS A CA 1
ATOM 1705 C C . HIS A 1 228 ? -16.578 6.173 7.037 1.00 88.19 228 HIS A C 1
ATOM 1707 O O . HIS A 1 228 ? -17.430 7.049 7.190 1.00 88.19 228 HIS A O 1
ATOM 1713 N N . GLN A 1 229 ? -16.141 5.780 5.841 1.00 85.88 229 GLN A N 1
ATOM 1714 C CA . GLN A 1 229 ? -16.650 6.305 4.576 1.00 85.88 229 GLN A CA 1
ATOM 1715 C C . GLN A 1 229 ? -18.001 5.672 4.225 1.00 85.88 229 GLN A C 1
ATOM 1717 O O . GLN A 1 229 ? -18.064 4.504 3.842 1.00 85.88 229 GLN A O 1
ATOM 1722 N N . VAL A 1 230 ? -19.056 6.480 4.299 1.00 84.19 230 VAL A N 1
ATOM 1723 C CA . VAL A 1 230 ? -20.445 6.087 4.052 1.00 84.19 230 VAL A CA 1
ATOM 1724 C C . VAL A 1 230 ? -20.632 5.622 2.613 1.00 84.19 230 VAL A C 1
ATOM 1726 O O . VAL A 1 230 ? -20.305 6.343 1.666 1.00 84.19 230 VAL A O 1
ATOM 1729 N N . GLN A 1 231 ? -21.223 4.442 2.447 1.00 79.75 231 GLN A N 1
ATOM 1730 C CA . GLN A 1 231 ? -21.557 3.897 1.136 1.00 79.75 231 GLN A CA 1
ATOM 1731 C C . GLN A 1 231 ? -22.980 4.225 0.686 1.00 79.75 231 GLN A C 1
ATOM 1733 O O . GLN A 1 231 ? -23.884 4.418 1.507 1.00 79.75 231 GLN A O 1
ATOM 1738 N N . PRO A 1 232 ? -23.233 4.197 -0.638 1.00 78.50 232 PRO A N 1
ATOM 1739 C CA . PRO A 1 232 ? -24.584 4.292 -1.169 1.00 78.50 232 PRO A CA 1
ATOM 1740 C C . PRO A 1 232 ? -25.506 3.216 -0.577 1.00 78.50 232 PRO A C 1
ATOM 1742 O O . PRO A 1 232 ? -25.315 2.022 -0.798 1.00 78.50 232 PRO A O 1
ATOM 1745 N N . GLY A 1 233 ? -26.543 3.648 0.142 1.00 79.62 233 GLY A N 1
ATOM 1746 C CA . GLY A 1 233 ? -27.560 2.765 0.721 1.00 79.62 233 GLY A CA 1
ATOM 1747 C C . GLY A 1 233 ? -27.301 2.317 2.162 1.00 79.62 233 GLY A C 1
ATOM 1748 O O . GLY A 1 233 ? -28.150 1.620 2.722 1.00 79.62 233 GLY A O 1
ATOM 1749 N N . GLU A 1 234 ? -26.193 2.728 2.783 1.00 82.75 234 GLU A N 1
ATOM 1750 C CA . GLU A 1 234 ? -25.991 2.533 4.219 1.00 82.75 234 GLU A CA 1
ATOM 1751 C C . GLU A 1 234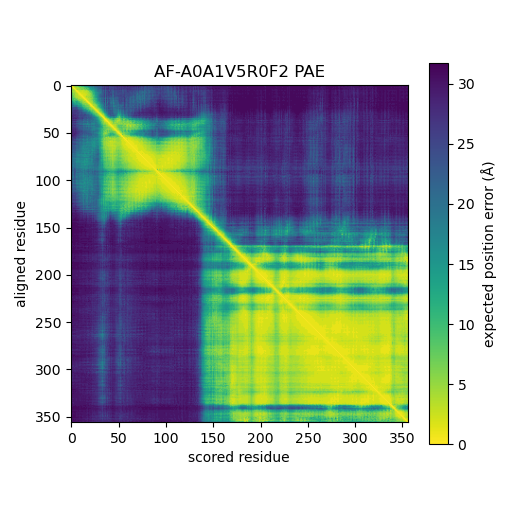 ? -26.874 3.477 5.037 1.00 82.75 234 GLU A C 1
ATOM 1753 O O . GLU A 1 234 ? -27.015 4.662 4.734 1.00 82.75 234 GLU A O 1
ATOM 1758 N N . ASN A 1 235 ? -27.477 2.933 6.093 1.00 85.19 235 ASN A N 1
ATOM 1759 C CA . ASN A 1 235 ? -28.295 3.681 7.038 1.00 85.19 235 ASN A CA 1
ATOM 1760 C C . ASN A 1 235 ? -27.709 3.508 8.435 1.00 85.19 235 ASN A C 1
ATOM 1762 O O . ASN A 1 235 ? -27.372 2.391 8.826 1.00 85.19 235 ASN A O 1
ATOM 1766 N N . PHE A 1 236 ? -27.644 4.605 9.185 1.00 88.12 236 PHE A N 1
ATOM 1767 C CA . PHE A 1 236 ? -27.066 4.642 10.523 1.00 88.12 236 PHE A CA 1
ATOM 1768 C C . PHE A 1 236 ? -28.121 5.063 11.542 1.00 88.12 236 PHE A C 1
ATOM 1770 O O . PHE A 1 236 ? -28.902 5.987 11.310 1.00 88.12 236 PHE A O 1
ATOM 1777 N N . ASN A 1 237 ? -28.133 4.379 12.681 1.00 86.31 237 ASN A N 1
ATOM 1778 C CA . ASN A 1 237 ? -29.030 4.634 13.803 1.00 86.31 237 ASN A CA 1
ATOM 1779 C C . ASN A 1 237 ? -28.419 5.589 14.844 1.00 86.31 237 ASN A C 1
ATOM 1781 O O . ASN A 1 237 ? -29.068 5.891 15.845 1.00 86.31 237 ASN A O 1
ATOM 1785 N N . ASN A 1 238 ? -27.188 6.064 14.621 1.00 85.69 238 ASN A N 1
ATOM 1786 C CA . ASN A 1 238 ? -26.465 7.021 15.464 1.00 85.69 238 ASN A CA 1
ATOM 1787 C C . ASN A 1 238 ? -26.290 6.545 16.916 1.00 85.69 238 ASN A C 1
ATOM 1789 O O . ASN A 1 238 ? -26.404 7.330 17.858 1.00 85.69 238 ASN A O 1
ATOM 1793 N N . THR A 1 239 ? -26.012 5.249 17.105 1.00 91.44 239 THR A N 1
ATOM 1794 C CA . THR A 1 239 ? -25.750 4.667 18.434 1.00 91.44 239 THR A CA 1
ATOM 1795 C C . THR A 1 239 ? -24.267 4.370 18.638 1.00 91.44 239 THR A C 1
ATOM 1797 O O . THR A 1 239 ? -23.564 3.987 17.705 1.00 91.44 239 THR A O 1
ATOM 1800 N N . GLU A 1 240 ? -23.789 4.473 19.881 1.00 90.19 240 GLU A N 1
ATOM 1801 C CA . GLU A 1 240 ? -22.393 4.15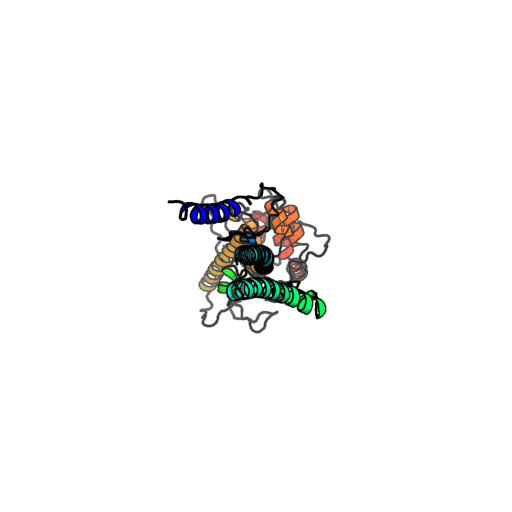1 20.215 1.00 90.19 240 GLU A CA 1
ATOM 1802 C C . GLU A 1 240 ? -22.043 2.687 19.905 1.00 90.19 240 GLU A C 1
ATOM 1804 O O . GLU A 1 240 ? -20.956 2.397 19.410 1.00 90.19 240 GLU A O 1
ATOM 1809 N N . GLN A 1 241 ? -22.976 1.758 20.139 1.00 90.12 241 GLN A N 1
ATOM 1810 C CA . GLN A 1 241 ? -22.776 0.334 19.847 1.00 90.12 241 GLN A CA 1
ATOM 1811 C C . GLN A 1 241 ? -22.615 0.075 18.346 1.00 90.12 241 GLN A C 1
ATOM 1813 O O . GLN A 1 241 ? -21.761 -0.716 17.945 1.00 90.12 241 GLN A O 1
ATOM 1818 N N . GLU A 1 242 ? -23.408 0.758 17.518 1.00 92.69 242 GLU A N 1
ATOM 1819 C CA . GLU A 1 242 ? -23.279 0.698 16.063 1.00 92.69 242 GLU A CA 1
ATOM 1820 C C . GLU A 1 242 ? -21.949 1.303 15.606 1.00 92.69 242 GLU A C 1
ATOM 1822 O O . GLU A 1 242 ? -21.245 0.672 14.825 1.00 92.69 242 GLU A O 1
ATOM 1827 N N . ALA A 1 243 ? -21.546 2.454 16.153 1.00 92.06 243 ALA A N 1
ATOM 1828 C CA . ALA A 1 243 ? -20.263 3.078 15.831 1.00 92.06 243 ALA A CA 1
ATOM 1829 C C . ALA A 1 243 ? -19.065 2.165 16.143 1.00 92.06 243 ALA A C 1
ATOM 1831 O O . ALA A 1 243 ? -18.149 2.039 15.330 1.00 92.06 243 ALA A O 1
ATOM 1832 N N . ILE A 1 244 ? -19.088 1.483 17.294 1.00 91.56 244 ILE A N 1
ATOM 1833 C CA . ILE A 1 244 ? -18.061 0.502 17.674 1.00 91.56 244 ILE A CA 1
ATOM 1834 C C . ILE A 1 244 ? -18.081 -0.704 16.725 1.00 91.56 244 ILE A C 1
ATOM 1836 O O . ILE A 1 244 ? -17.024 -1.226 16.371 1.00 91.56 244 ILE A O 1
ATOM 1840 N N . GLN A 1 245 ? -19.262 -1.163 16.299 1.00 91.88 245 GLN A N 1
ATOM 1841 C CA . GLN A 1 245 ? -19.373 -2.278 15.359 1.00 91.88 245 GLN A CA 1
ATOM 1842 C C . GLN A 1 245 ? -18.857 -1.911 13.962 1.00 91.88 245 GLN A C 1
ATOM 1844 O O . GLN A 1 245 ? -18.167 -2.721 13.344 1.00 91.88 245 GLN A O 1
ATOM 1849 N N . VAL A 1 246 ? -19.157 -0.705 13.481 1.00 91.12 246 VAL A N 1
ATOM 1850 C CA . VAL A 1 246 ? -18.632 -0.181 12.214 1.00 91.12 246 VAL A CA 1
ATOM 1851 C C . VAL A 1 246 ? -17.110 -0.077 12.285 1.00 91.12 246 VAL A C 1
ATOM 1853 O O . VAL A 1 246 ? -16.431 -0.652 11.438 1.00 91.12 246 VAL A O 1
ATOM 1856 N N . LEU A 1 247 ? -16.569 0.524 13.352 1.00 92.31 247 LEU A N 1
ATOM 1857 C CA . LEU A 1 247 ? -15.122 0.594 13.571 1.00 92.31 247 LEU A CA 1
ATOM 1858 C C . LEU A 1 247 ? -14.477 -0.796 13.589 1.00 92.31 247 LEU A C 1
ATOM 1860 O O . LEU A 1 247 ? -13.425 -0.984 12.991 1.00 92.31 247 LEU A O 1
ATOM 1864 N N . ARG A 1 248 ? -15.100 -1.786 14.237 1.00 91.38 248 ARG A N 1
ATOM 1865 C CA . ARG A 1 248 ? -14.599 -3.168 14.255 1.00 91.38 248 ARG A CA 1
ATOM 1866 C C . ARG A 1 248 ? -14.526 -3.772 12.853 1.00 91.38 248 ARG A C 1
ATOM 1868 O O . ARG A 1 248 ? -13.539 -4.427 12.521 1.00 91.38 248 ARG A O 1
ATOM 1875 N N . ASN A 1 249 ? -15.566 -3.569 12.047 1.00 89.81 249 ASN A N 1
ATOM 1876 C CA . ASN A 1 249 ? -15.616 -4.079 10.680 1.00 89.81 249 ASN A CA 1
ATOM 1877 C C . ASN A 1 249 ? -14.547 -3.410 9.806 1.00 89.81 249 ASN A C 1
ATOM 1879 O O . ASN A 1 249 ? -13.817 -4.103 9.095 1.00 89.81 249 ASN A O 1
ATOM 1883 N N . ASP A 1 250 ? -14.411 -2.085 9.901 1.00 90.81 250 ASP A N 1
ATOM 1884 C CA . ASP A 1 250 ? -13.388 -1.338 9.171 1.00 90.81 250 ASP A CA 1
ATOM 1885 C C . ASP A 1 250 ? -11.979 -1.731 9.624 1.00 90.81 250 ASP A C 1
ATOM 1887 O O . ASP A 1 250 ? -11.127 -2.009 8.783 1.00 90.81 250 ASP A O 1
ATOM 1891 N N . TYR A 1 251 ? -11.741 -1.827 10.934 1.00 91.19 251 TYR A N 1
ATOM 1892 C CA . TYR A 1 251 ? -10.464 -2.261 11.496 1.00 91.19 251 TYR A CA 1
ATOM 1893 C C . TYR A 1 251 ? -10.061 -3.631 10.946 1.00 91.19 251 TYR A C 1
ATOM 1895 O O . TYR A 1 251 ? -8.967 -3.776 10.409 1.00 91.19 251 TYR A O 1
ATOM 1903 N N . SER A 1 252 ? -10.964 -4.618 10.994 1.00 90.06 252 SER A N 1
ATOM 1904 C CA . SER A 1 252 ? -10.693 -5.959 10.461 1.00 90.06 252 SER A CA 1
ATOM 1905 C C . SER A 1 252 ? -10.390 -5.935 8.960 1.00 90.06 252 SER A C 1
ATOM 1907 O O . SER A 1 252 ? -9.474 -6.623 8.507 1.00 90.06 252 SER A O 1
ATOM 1909 N N . ARG A 1 253 ? -11.103 -5.104 8.188 1.00 88.06 253 ARG A N 1
ATOM 1910 C CA . ARG A 1 253 ? -10.850 -4.926 6.753 1.00 88.06 253 ARG A CA 1
ATOM 1911 C C . ARG A 1 253 ? -9.466 -4.333 6.489 1.00 88.06 253 ARG A C 1
ATOM 1913 O O . ARG A 1 253 ? -8.749 -4.840 5.632 1.00 88.06 253 ARG A O 1
ATOM 1920 N N . TYR A 1 254 ? -9.086 -3.268 7.190 1.00 91.06 254 TYR A N 1
ATOM 1921 C CA . TYR A 1 254 ? -7.793 -2.611 6.980 1.00 91.06 254 TYR A CA 1
ATOM 1922 C C . TYR A 1 254 ? -6.621 -3.410 7.550 1.00 91.06 254 TYR A C 1
ATOM 1924 O O . TYR A 1 254 ? -5.536 -3.372 6.977 1.00 91.06 254 TYR A O 1
ATOM 1932 N N . GLN A 1 255 ? -6.839 -4.198 8.604 1.00 91.81 255 GLN A N 1
ATOM 1933 C CA . GLN A 1 255 ? -5.844 -5.143 9.107 1.00 91.81 255 GLN A CA 1
ATOM 1934 C C . GLN A 1 255 ? -5.584 -6.248 8.082 1.00 91.81 255 GLN A C 1
ATOM 1936 O O . GLN A 1 255 ? -4.430 -6.570 7.810 1.00 91.81 255 GLN A O 1
ATOM 1941 N N . ALA A 1 256 ? -6.641 -6.784 7.458 1.00 86.56 256 ALA A N 1
ATOM 1942 C CA . ALA A 1 256 ? -6.490 -7.714 6.345 1.00 86.56 256 ALA A CA 1
ATOM 1943 C C . ALA A 1 256 ? -5.704 -7.067 5.193 1.00 86.56 256 ALA A C 1
ATOM 1945 O O . ALA A 1 256 ? -4.709 -7.632 4.759 1.00 86.56 256 ALA A O 1
ATOM 1946 N N . GLN A 1 257 ? -6.044 -5.834 4.790 1.00 85.19 257 GLN A N 1
ATOM 1947 C CA . GLN A 1 257 ? -5.274 -5.113 3.764 1.00 85.19 257 GLN A CA 1
ATOM 1948 C C . GLN A 1 257 ? -3.794 -4.945 4.139 1.00 85.19 257 GLN A C 1
ATOM 1950 O O . GLN A 1 257 ? -2.928 -5.155 3.295 1.00 85.19 257 GLN A O 1
ATOM 1955 N N . ALA A 1 258 ? -3.487 -4.580 5.386 1.00 91.75 258 ALA A N 1
ATOM 1956 C CA . ALA A 1 258 ? -2.111 -4.449 5.856 1.00 91.75 258 ALA A CA 1
ATOM 1957 C C . ALA A 1 258 ? -1.362 -5.793 5.818 1.00 91.75 258 ALA A C 1
ATOM 1959 O O . ALA A 1 258 ? -0.218 -5.833 5.363 1.00 91.75 258 ALA A O 1
ATOM 1960 N N . ARG A 1 259 ? -2.018 -6.892 6.220 1.00 91.62 259 ARG A N 1
ATOM 1961 C CA . ARG A 1 259 ? -1.485 -8.260 6.112 1.00 91.62 259 ARG A CA 1
ATOM 1962 C C . ARG A 1 259 ? -1.208 -8.646 4.662 1.00 91.62 259 ARG A C 1
ATOM 1964 O O . ARG A 1 259 ? -0.142 -9.170 4.350 1.00 91.62 259 ARG A O 1
ATOM 1971 N N . ASP A 1 260 ? -2.142 -8.346 3.773 1.00 85.38 260 ASP A N 1
ATOM 1972 C CA . ASP A 1 260 ? -2.042 -8.699 2.363 1.00 85.38 260 ASP A CA 1
ATOM 1973 C C . ASP A 1 260 ? -0.928 -7.910 1.665 1.00 85.38 260 ASP A C 1
ATOM 1975 O O . ASP A 1 260 ? -0.174 -8.475 0.871 1.00 85.38 260 ASP A O 1
ATOM 1979 N N . VAL A 1 261 ? -0.766 -6.625 1.994 1.00 86.06 261 VAL A N 1
ATOM 1980 C CA . VAL A 1 261 ? 0.360 -5.807 1.517 1.00 86.06 261 VAL A CA 1
ATOM 1981 C C . VAL A 1 261 ? 1.683 -6.324 2.086 1.00 86.06 261 VAL A C 1
ATOM 1983 O O . VAL A 1 261 ? 2.629 -6.504 1.325 1.00 86.06 261 VAL A O 1
ATOM 1986 N N . ALA A 1 262 ? 1.757 -6.639 3.382 1.00 88.62 262 ALA A N 1
ATOM 1987 C CA . ALA A 1 262 ? 2.964 -7.212 3.983 1.00 88.62 262 ALA A CA 1
ATOM 1988 C C . ALA A 1 262 ? 3.397 -8.504 3.262 1.00 88.62 262 ALA A C 1
ATOM 1990 O O . ALA A 1 262 ? 4.565 -8.645 2.890 1.00 88.62 262 ALA A O 1
ATOM 1991 N N . SER A 1 263 ? 2.440 -9.389 2.955 1.00 87.88 263 SER A N 1
ATOM 1992 C CA . SER A 1 263 ? 2.710 -10.647 2.250 1.00 87.88 263 SER A CA 1
ATOM 1993 C C . SER A 1 263 ? 3.294 -10.437 0.845 1.00 87.88 263 SER A C 1
ATOM 1995 O O . SER A 1 263 ? 4.219 -11.149 0.453 1.00 87.88 263 SER A O 1
ATOM 1997 N N . GLN A 1 264 ? 2.837 -9.411 0.112 1.00 82.06 264 GLN A N 1
ATOM 1998 C CA . GLN A 1 264 ? 3.367 -9.048 -1.214 1.00 82.06 264 GLN A CA 1
ATOM 1999 C C . GLN A 1 264 ? 4.831 -8.593 -1.152 1.00 82.06 264 GLN A C 1
ATOM 2001 O O . GLN A 1 264 ? 5.580 -8.764 -2.114 1.00 82.06 264 GLN A O 1
ATOM 2006 N N . HIS A 1 265 ? 5.256 -8.058 -0.007 1.00 85.25 265 HIS A N 1
ATOM 2007 C CA . HIS A 1 265 ? 6.637 -7.651 0.246 1.00 85.25 265 HIS A CA 1
ATOM 2008 C C . HIS A 1 265 ? 7.493 -8.747 0.894 1.00 85.25 265 HIS A C 1
ATOM 2010 O O . HIS A 1 265 ? 8.657 -8.492 1.226 1.00 85.25 265 HIS A O 1
ATOM 2016 N N . GLY A 1 266 ? 6.958 -9.964 1.038 1.00 85.69 266 GLY A N 1
ATOM 2017 C CA . GLY A 1 266 ? 7.646 -11.100 1.653 1.00 85.69 266 GLY A CA 1
ATOM 2018 C C . GLY A 1 266 ? 7.768 -10.990 3.174 1.00 85.69 266 GLY A C 1
ATOM 2019 O O . GLY A 1 266 ? 8.711 -11.531 3.745 1.00 85.69 266 GLY A O 1
ATOM 2020 N N . VAL A 1 267 ? 6.857 -10.259 3.816 1.00 87.44 267 VAL A N 1
ATOM 2021 C CA . VAL A 1 267 ? 6.785 -10.098 5.271 1.00 87.44 267 VAL A CA 1
ATOM 2022 C C . VAL A 1 267 ? 5.563 -10.853 5.782 1.00 87.44 267 VAL A C 1
ATOM 2024 O O . VAL A 1 267 ? 4.446 -10.598 5.332 1.00 87.44 267 VAL A O 1
ATOM 2027 N N . ASP A 1 268 ? 5.762 -11.756 6.740 1.00 91.62 268 ASP A N 1
ATOM 2028 C CA . ASP A 1 268 ? 4.646 -12.334 7.484 1.00 91.62 268 ASP A CA 1
ATOM 2029 C C . ASP A 1 268 ? 4.156 -11.309 8.516 1.00 91.62 268 ASP A C 1
ATOM 2031 O O . ASP A 1 268 ? 4.887 -10.899 9.418 1.00 91.62 268 ASP A O 1
ATOM 2035 N N . PHE A 1 269 ? 2.925 -10.836 8.341 1.00 91.50 269 PHE A N 1
ATOM 2036 C CA . PHE A 1 269 ? 2.324 -9.833 9.216 1.00 91.50 269 PHE A CA 1
ATOM 2037 C C . PHE A 1 269 ? 2.120 -10.358 10.635 1.00 91.50 269 PHE A C 1
ATOM 2039 O O . PHE A 1 269 ? 2.258 -9.596 11.591 1.00 91.50 269 PHE A O 1
ATOM 2046 N N . ASP A 1 270 ? 1.798 -11.644 10.773 1.00 89.94 270 ASP A N 1
ATOM 2047 C CA . ASP A 1 270 ? 1.476 -12.235 12.068 1.00 89.94 270 ASP A CA 1
ATOM 2048 C C . ASP A 1 270 ? 2.751 -12.484 12.903 1.00 89.94 270 ASP A C 1
ATOM 2050 O O . ASP A 1 270 ? 2.673 -12.539 14.131 1.00 89.94 270 ASP A O 1
ATOM 2054 N N . ASP A 1 271 ? 3.928 -12.514 12.260 1.00 89.94 271 ASP A N 1
ATOM 2055 C CA . ASP A 1 271 ? 5.247 -12.544 12.915 1.00 89.94 271 ASP A CA 1
ATOM 2056 C C . ASP A 1 271 ? 5.681 -11.171 13.469 1.00 89.94 271 ASP A C 1
ATOM 2058 O O . ASP A 1 271 ? 6.600 -11.075 14.291 1.00 89.94 271 ASP A O 1
ATOM 2062 N N . LEU A 1 272 ? 5.038 -10.081 13.037 1.00 88.75 272 LEU A N 1
ATOM 2063 C CA . LEU A 1 272 ? 5.311 -8.746 13.565 1.00 88.75 272 LEU A CA 1
ATOM 2064 C C . LEU A 1 272 ? 4.727 -8.593 14.973 1.00 88.75 272 LEU A C 1
ATOM 2066 O O . LEU A 1 272 ? 3.705 -9.178 15.319 1.00 88.75 272 LEU A O 1
ATOM 2070 N N . SER A 1 273 ? 5.338 -7.737 15.790 1.00 87.06 273 SER A N 1
ATOM 2071 C CA . SER A 1 273 ? 4.789 -7.411 17.107 1.00 87.06 273 SER A CA 1
ATOM 2072 C C . SER A 1 273 ? 3.441 -6.685 17.001 1.00 87.06 273 SER A C 1
ATOM 2074 O O . SER A 1 273 ? 3.179 -5.982 16.020 1.00 87.06 273 SER A O 1
ATOM 2076 N N . ALA A 1 274 ? 2.599 -6.798 18.034 1.00 85.25 274 ALA A N 1
ATOM 2077 C CA . ALA A 1 274 ? 1.243 -6.242 18.037 1.00 85.25 274 ALA A CA 1
ATOM 2078 C C . ALA A 1 274 ? 1.218 -4.734 17.720 1.00 85.25 274 ALA A C 1
ATOM 2080 O O . ALA A 1 274 ? 0.389 -4.269 16.932 1.00 85.25 274 ALA A O 1
ATOM 2081 N N . GLY A 1 275 ? 2.177 -3.966 18.247 1.00 86.62 275 GLY A N 1
ATOM 2082 C CA . GLY A 1 275 ? 2.305 -2.556 17.896 1.00 86.62 275 GLY A CA 1
ATOM 2083 C C . GLY A 1 275 ? 2.659 -2.297 16.428 1.00 86.62 275 GLY A C 1
ATOM 2084 O O . GLY A 1 275 ? 2.108 -1.378 15.830 1.00 86.62 275 GLY A O 1
ATOM 2085 N N . ARG A 1 276 ? 3.494 -3.128 15.791 1.00 91.56 276 ARG A N 1
ATOM 2086 C CA . ARG A 1 276 ? 3.820 -2.977 14.358 1.00 91.56 276 ARG A CA 1
ATOM 2087 C C . ARG A 1 276 ? 2.641 -3.347 13.473 1.00 91.56 276 ARG A C 1
ATOM 2089 O O . ARG A 1 276 ? 2.350 -2.628 12.521 1.00 91.56 276 ARG A O 1
ATOM 2096 N N . GLN A 1 277 ? 1.925 -4.411 13.833 1.00 92.50 277 GLN A N 1
ATOM 2097 C CA . GLN A 1 277 ? 0.655 -4.759 13.200 1.00 92.50 277 GLN A CA 1
ATOM 2098 C C . GLN A 1 277 ? -0.336 -3.591 13.299 1.00 92.50 277 GLN A C 1
ATOM 2100 O O . GLN A 1 277 ? -0.975 -3.229 12.310 1.00 92.50 277 GLN A O 1
ATOM 2105 N N . THR A 1 278 ? -0.410 -2.948 14.468 1.00 91.81 278 THR A N 1
ATOM 2106 C CA . THR A 1 278 ? -1.259 -1.773 14.699 1.00 91.81 278 THR A CA 1
ATOM 2107 C C . THR A 1 278 ? -0.832 -0.581 13.845 1.00 91.81 278 THR A C 1
ATOM 2109 O O . THR A 1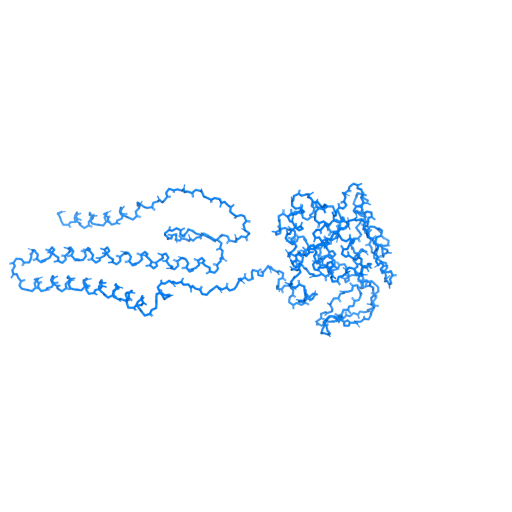 278 ? -1.681 -0.017 13.165 1.00 91.81 278 THR A O 1
ATOM 2112 N N . ALA A 1 279 ? 0.457 -0.234 13.807 1.00 93.19 279 ALA A N 1
ATOM 2113 C CA . ALA A 1 279 ? 0.964 0.879 13.001 1.00 93.19 279 ALA A CA 1
ATOM 2114 C C . ALA A 1 279 ? 0.703 0.671 11.498 1.00 93.19 279 ALA A C 1
ATOM 2116 O O . ALA A 1 279 ? 0.240 1.583 10.818 1.00 93.19 279 ALA A O 1
ATOM 2117 N N . LEU A 1 280 ? 0.928 -0.541 10.978 1.00 95.12 280 LEU A N 1
ATOM 2118 C CA . LEU A 1 280 ? 0.639 -0.872 9.578 1.00 95.12 280 LEU A CA 1
ATOM 2119 C C . LEU A 1 280 ? -0.863 -0.838 9.273 1.00 95.12 280 LEU A C 1
ATOM 2121 O O . LEU A 1 280 ? -1.268 -0.344 8.221 1.00 95.12 280 LEU A O 1
ATOM 2125 N N . THR A 1 281 ? -1.690 -1.325 10.200 1.00 94.56 281 THR A N 1
ATOM 2126 C CA . THR A 1 281 ? -3.153 -1.261 10.084 1.00 94.56 281 THR A CA 1
ATOM 2127 C C . THR A 1 281 ? -3.648 0.183 10.113 1.00 94.56 281 THR A C 1
ATOM 2129 O O . THR A 1 281 ? -4.498 0.550 9.309 1.00 94.56 281 THR A O 1
ATOM 2132 N N . ASP A 1 282 ? -3.096 1.020 10.993 1.00 93.81 282 ASP A N 1
ATOM 2133 C CA . ASP A 1 282 ? -3.417 2.445 11.090 1.00 93.81 282 ASP A CA 1
ATOM 2134 C C . ASP A 1 282 ? -3.026 3.202 9.817 1.00 93.81 282 ASP A C 1
ATOM 2136 O O . ASP A 1 282 ? -3.828 3.968 9.277 1.00 93.81 282 ASP A O 1
ATOM 2140 N N . MET A 1 283 ? -1.832 2.928 9.284 1.00 92.75 283 MET A N 1
ATOM 2141 C CA . MET A 1 283 ? -1.414 3.449 7.987 1.00 92.75 283 MET A CA 1
ATOM 2142 C C . MET A 1 283 ? -2.408 3.025 6.900 1.00 92.75 283 MET A C 1
ATOM 2144 O O . MET A 1 283 ? -2.942 3.891 6.213 1.00 92.75 283 MET A O 1
ATOM 2148 N N . ALA A 1 284 ? -2.744 1.735 6.789 1.00 91.50 284 ALA A N 1
ATOM 2149 C CA . ALA A 1 284 ? -3.736 1.254 5.823 1.00 91.50 284 ALA A CA 1
ATOM 2150 C C . ALA A 1 284 ? -5.112 1.926 5.994 1.00 91.50 284 ALA A C 1
ATOM 2152 O O . ALA A 1 284 ? -5.750 2.266 5.000 1.00 91.50 284 ALA A O 1
ATOM 2153 N N . TYR A 1 285 ? -5.555 2.163 7.229 1.00 90.69 285 TYR A N 1
ATOM 2154 C CA . TYR A 1 285 ? -6.816 2.843 7.534 1.00 90.69 285 TYR A CA 1
ATOM 2155 C C . TYR A 1 285 ? -6.810 4.310 7.092 1.00 90.69 285 TYR A C 1
ATOM 2157 O O . TYR A 1 285 ? -7.824 4.839 6.632 1.00 90.69 285 TYR A O 1
ATOM 2165 N N . ASN A 1 286 ? -5.666 4.983 7.232 1.00 87.62 286 ASN A N 1
ATOM 2166 C CA . ASN A 1 286 ? -5.523 6.383 6.863 1.00 87.62 286 ASN A CA 1
ATOM 2167 C C . ASN A 1 286 ? -5.430 6.593 5.347 1.00 87.62 286 ASN A C 1
ATOM 2169 O O . ASN A 1 286 ? -6.167 7.414 4.808 1.00 87.62 286 ASN A O 1
ATOM 2173 N N . MET A 1 287 ? -4.523 5.871 4.683 1.00 82.31 287 MET A N 1
ATOM 2174 C CA . MET A 1 287 ? -4.133 6.142 3.289 1.00 82.31 287 MET A CA 1
ATOM 2175 C C . MET A 1 287 ? -4.524 5.036 2.296 1.00 82.31 287 MET A C 1
ATOM 2177 O O . MET A 1 287 ? -4.288 5.176 1.094 1.00 82.31 287 MET A O 1
ATOM 2181 N N . GLY A 1 288 ? -5.093 3.928 2.777 1.00 83.31 288 GLY A N 1
ATOM 2182 C CA . GLY A 1 288 ? -5.430 2.746 1.984 1.00 83.31 288 GLY A CA 1
ATOM 2183 C C . GLY A 1 288 ? -4.249 1.802 1.732 1.00 83.31 288 GLY A C 1
ATOM 2184 O O . GLY A 1 288 ? -3.084 2.207 1.699 1.00 83.31 288 GLY A O 1
ATOM 2185 N N . GLY A 1 289 ? -4.555 0.521 1.488 1.00 80.12 289 GLY A N 1
ATOM 2186 C CA . GLY A 1 289 ? -3.549 -0.507 1.197 1.00 80.12 289 GLY A CA 1
ATOM 2187 C C . GLY A 1 289 ? -2.698 -0.224 -0.049 1.00 80.12 289 GLY A C 1
ATOM 2188 O O . GLY A 1 289 ? -1.506 -0.514 -0.055 1.00 80.12 289 GLY A O 1
ATOM 2189 N N . ALA A 1 290 ? -3.263 0.404 -1.086 1.00 77.88 290 ALA A N 1
ATOM 2190 C CA . ALA A 1 290 ? -2.525 0.736 -2.309 1.00 77.88 290 ALA A CA 1
ATOM 2191 C C . ALA A 1 290 ? -1.399 1.752 -2.056 1.00 77.88 290 ALA A C 1
ATOM 2193 O O . ALA A 1 290 ? -0.288 1.592 -2.557 1.00 77.88 290 ALA A O 1
ATOM 2194 N N . SER A 1 291 ? -1.671 2.781 -1.252 1.00 80.94 291 SER A N 1
ATOM 2195 C CA . SER A 1 291 ? -0.672 3.789 -0.890 1.00 80.94 291 SER A CA 1
ATOM 2196 C C . SER A 1 291 ? 0.367 3.208 0.066 1.00 80.94 291 SER A C 1
ATOM 2198 O O . SER A 1 291 ? 1.557 3.452 -0.117 1.00 80.94 291 SER A O 1
ATOM 2200 N N . LEU A 1 292 ? -0.066 2.372 1.018 1.00 87.69 292 LEU A N 1
ATOM 2201 C CA . LEU A 1 292 ? 0.821 1.619 1.908 1.00 87.69 292 LEU A CA 1
ATOM 2202 C C . LEU A 1 292 ? 1.769 0.682 1.131 1.00 87.69 292 LEU A C 1
ATOM 2204 O O . LEU A 1 292 ? 2.941 0.548 1.485 1.00 87.69 292 LEU A O 1
ATOM 2208 N N . ASN A 1 293 ? 1.302 0.071 0.039 1.00 85.56 293 ASN A N 1
ATOM 2209 C CA . ASN A 1 293 ? 2.117 -0.801 -0.809 1.00 85.56 293 ASN A CA 1
ATOM 2210 C C . ASN A 1 293 ? 3.318 -0.079 -1.444 1.00 85.56 293 ASN A C 1
ATOM 2212 O O . ASN A 1 293 ? 4.324 -0.712 -1.743 1.00 85.56 293 ASN A O 1
ATOM 2216 N N . ASN A 1 294 ? 3.244 1.245 -1.606 1.00 84.56 294 ASN A N 1
ATOM 2217 C CA . ASN A 1 294 ? 4.303 2.035 -2.236 1.00 84.56 294 ASN A CA 1
ATOM 2218 C C . ASN A 1 294 ? 5.479 2.369 -1.300 1.00 84.56 294 ASN A C 1
ATOM 2220 O O . ASN A 1 294 ? 6.455 2.971 -1.748 1.00 84.56 294 ASN A O 1
ATOM 2224 N N . PHE A 1 295 ? 5.431 1.989 -0.018 1.00 89.69 295 PHE A N 1
ATOM 2225 C CA . PHE A 1 295 ? 6.512 2.216 0.952 1.00 89.69 295 PHE A CA 1
ATOM 2226 C C . PHE A 1 295 ? 7.664 1.205 0.780 1.00 89.69 295 PHE A C 1
ATOM 2228 O O . PHE A 1 295 ? 8.059 0.517 1.720 1.00 89.69 295 PHE A O 1
ATOM 2235 N N . ASN A 1 296 ? 8.217 1.099 -0.430 1.00 86.56 296 ASN A N 1
ATOM 2236 C CA . ASN A 1 296 ? 9.176 0.051 -0.812 1.00 86.56 296 ASN A CA 1
ATOM 2237 C C . ASN A 1 296 ? 10.392 -0.040 0.126 1.00 86.56 296 ASN A C 1
ATOM 2239 O O . ASN A 1 296 ? 10.785 -1.133 0.530 1.00 86.56 296 ASN A O 1
ATOM 2243 N N . ASN A 1 297 ? 10.962 1.103 0.521 1.00 88.12 297 ASN A N 1
ATOM 2244 C CA . ASN A 1 297 ? 12.123 1.133 1.414 1.00 88.12 297 ASN A CA 1
ATOM 2245 C C . ASN A 1 297 ? 11.772 0.697 2.843 1.00 88.12 297 ASN A C 1
ATOM 2247 O O . ASN A 1 297 ? 12.540 -0.036 3.463 1.00 88.12 297 ASN A O 1
ATOM 2251 N N . MET A 1 298 ? 10.602 1.101 3.352 1.00 94.81 298 MET A N 1
ATOM 2252 C CA . MET A 1 298 ? 10.103 0.655 4.657 1.00 94.81 298 MET A CA 1
ATOM 2253 C C . MET A 1 298 ? 9.911 -0.861 4.650 1.00 94.81 298 MET A C 1
ATOM 2255 O O . MET A 1 298 ? 10.374 -1.543 5.558 1.00 94.81 298 MET A O 1
ATOM 2259 N N . TRP A 1 299 ? 9.278 -1.402 3.606 1.00 93.62 299 TRP A N 1
ATOM 2260 C CA . TRP A 1 299 ? 9.063 -2.839 3.466 1.00 93.62 299 TRP A CA 1
ATOM 2261 C C . TRP A 1 299 ? 10.373 -3.619 3.334 1.00 93.62 299 TRP A C 1
ATOM 2263 O O . TRP A 1 299 ? 10.508 -4.680 3.943 1.00 93.62 299 TRP A O 1
ATOM 2273 N N . SER A 1 300 ? 11.367 -3.081 2.617 1.00 89.75 300 SER A N 1
ATOM 2274 C CA . SER A 1 300 ? 12.712 -3.670 2.582 1.00 89.75 300 SER A CA 1
ATOM 2275 C C . SER A 1 300 ? 13.350 -3.705 3.967 1.00 89.75 300 SER A C 1
ATOM 2277 O O . SER A 1 300 ? 13.848 -4.746 4.389 1.00 89.75 300 SER A O 1
ATOM 2279 N N . ALA A 1 301 ? 13.260 -2.602 4.711 1.00 87.69 301 ALA A N 1
ATOM 2280 C CA . ALA A 1 301 ? 13.780 -2.518 6.066 1.00 87.69 301 ALA A CA 1
ATOM 2281 C C . ALA A 1 301 ? 13.077 -3.499 7.024 1.00 87.69 301 ALA A C 1
ATOM 2283 O O . ALA A 1 301 ? 13.746 -4.159 7.817 1.00 87.69 301 ALA A O 1
ATOM 2284 N N . ILE A 1 302 ? 11.753 -3.668 6.917 1.00 93.75 302 ILE A N 1
ATOM 2285 C CA . ILE A 1 302 ? 10.993 -4.657 7.701 1.00 93.75 302 ILE A CA 1
ATOM 2286 C C . ILE A 1 302 ? 11.456 -6.083 7.378 1.00 93.75 302 ILE A C 1
ATOM 2288 O O . ILE A 1 302 ? 11.703 -6.862 8.298 1.00 93.75 302 ILE A O 1
ATOM 2292 N N . ARG A 1 303 ? 11.635 -6.421 6.094 1.00 91.81 303 ARG A N 1
ATOM 2293 C CA . ARG A 1 303 ? 12.120 -7.744 5.656 1.00 91.81 303 ARG A CA 1
ATOM 2294 C C . ARG A 1 303 ? 13.510 -8.065 6.206 1.00 91.81 303 ARG A C 1
ATOM 2296 O O . ARG A 1 303 ? 13.805 -9.204 6.554 1.00 91.81 303 ARG A O 1
ATOM 2303 N N . GLU A 1 304 ? 14.355 -7.048 6.318 1.00 90.06 304 GLU A N 1
ATOM 2304 C CA . GLU A 1 304 ? 15.697 -7.135 6.899 1.00 90.06 304 GLU A CA 1
ATOM 2305 C C . GLU A 1 304 ? 15.697 -7.094 8.439 1.00 90.06 304 GLU A C 1
ATOM 2307 O O . GLU A 1 304 ? 16.763 -7.111 9.052 1.00 90.06 304 GLU A O 1
ATOM 2312 N N . ASN A 1 305 ? 14.522 -7.056 9.083 1.00 88.69 305 ASN A N 1
ATOM 2313 C CA . ASN A 1 305 ? 14.347 -6.846 10.526 1.00 88.69 305 ASN A CA 1
ATOM 2314 C C . ASN A 1 305 ? 14.968 -5.533 11.044 1.00 88.69 305 ASN A C 1
ATOM 2316 O O . ASN A 1 305 ? 15.190 -5.361 12.245 1.00 88.69 305 ASN A O 1
ATOM 2320 N N . ASN A 1 306 ? 15.225 -4.577 10.152 1.00 90.81 306 ASN A N 1
ATOM 2321 C CA . ASN A 1 306 ? 15.735 -3.252 10.470 1.00 90.81 306 ASN A CA 1
ATOM 2322 C C . ASN A 1 306 ? 14.573 -2.284 10.732 1.00 90.81 306 ASN A C 1
ATOM 2324 O O . ASN A 1 306 ? 14.266 -1.385 9.949 1.00 90.81 306 ASN A O 1
ATOM 2328 N N . PHE A 1 307 ? 13.896 -2.492 11.856 1.00 90.19 307 PHE A N 1
ATOM 2329 C CA . PHE A 1 307 ? 12.691 -1.744 12.213 1.00 90.19 307 PHE A CA 1
ATOM 2330 C C . PHE A 1 307 ? 12.947 -0.257 12.483 1.00 90.19 307 PHE A C 1
ATOM 2332 O O . PHE A 1 307 ? 12.098 0.581 12.189 1.00 90.19 307 PHE A O 1
ATOM 2339 N N . GLU A 1 308 ? 14.138 0.087 12.971 1.00 87.62 308 GLU A N 1
ATOM 2340 C CA . GLU A 1 308 ? 14.562 1.477 13.149 1.00 87.62 308 GLU A CA 1
ATOM 2341 C C . GLU A 1 308 ? 14.640 2.207 11.799 1.00 87.62 308 GLU A C 1
ATOM 2343 O O . GLU A 1 308 ? 14.132 3.321 11.653 1.00 87.62 308 GLU A O 1
ATOM 2348 N N . GLN A 1 309 ? 15.201 1.552 10.774 1.00 88.12 309 GLN A N 1
ATOM 2349 C CA . GLN A 1 309 ? 15.171 2.086 9.415 1.00 88.12 309 GLN A CA 1
ATOM 2350 C C . GLN A 1 309 ? 13.745 2.150 8.872 1.00 88.12 309 GLN A C 1
ATOM 2352 O O . GLN A 1 309 ? 13.392 3.152 8.260 1.00 88.12 309 GLN A O 1
ATOM 2357 N N . ALA A 1 310 ? 12.907 1.143 9.129 1.00 91.88 310 ALA A N 1
ATOM 2358 C CA . ALA A 1 310 ? 11.511 1.168 8.697 1.00 91.88 310 ALA A CA 1
ATOM 2359 C C . ALA A 1 310 ? 10.758 2.387 9.264 1.00 91.88 310 ALA A C 1
ATOM 2361 O O . ALA A 1 310 ? 10.066 3.076 8.519 1.00 91.88 310 ALA A O 1
ATOM 2362 N N . GLY A 1 311 ? 10.958 2.715 10.545 1.00 89.50 311 GLY A N 1
ATOM 2363 C CA . GLY A 1 311 ? 10.423 3.939 11.147 1.00 89.50 311 GLY A CA 1
ATOM 2364 C C . GLY A 1 311 ? 10.942 5.209 10.466 1.00 89.50 311 GLY A C 1
ATOM 2365 O O . GLY A 1 311 ? 10.156 6.095 10.132 1.00 89.50 311 GLY A O 1
ATOM 2366 N N . ARG A 1 312 ? 12.246 5.290 10.168 1.00 86.56 312 ARG A N 1
ATOM 2367 C CA . ARG A 1 312 ? 12.812 6.427 9.416 1.00 86.56 312 ARG A CA 1
ATOM 2368 C C . ARG A 1 312 ? 12.214 6.576 8.021 1.00 86.56 312 ARG A C 1
ATOM 2370 O O . ARG A 1 312 ? 11.963 7.699 7.602 1.00 86.56 312 ARG A O 1
ATOM 2377 N N . GLU A 1 313 ? 11.950 5.480 7.314 1.00 89.94 313 GLU A N 1
ATOM 2378 C CA . GLU A 1 313 ? 11.301 5.529 5.997 1.00 89.94 313 GLU A CA 1
ATOM 2379 C C . GLU A 1 313 ? 9.854 6.045 6.080 1.00 89.94 313 GLU A C 1
ATOM 2381 O O . GLU A 1 313 ? 9.395 6.716 5.158 1.00 89.94 313 GLU A O 1
ATOM 2386 N N . ILE A 1 314 ? 9.149 5.826 7.200 1.00 91.00 314 ILE A N 1
ATOM 2387 C CA . ILE A 1 314 ? 7.840 6.453 7.450 1.00 91.00 314 ILE A CA 1
ATOM 2388 C C . ILE A 1 314 ? 7.991 7.975 7.598 1.00 91.00 314 ILE A C 1
ATOM 2390 O O . ILE A 1 314 ? 7.206 8.717 7.008 1.00 91.00 314 ILE A O 1
ATOM 2394 N N . LEU A 1 315 ? 9.000 8.461 8.330 1.00 86.12 315 LEU A N 1
ATOM 2395 C CA . LEU A 1 315 ? 9.284 9.903 8.471 1.00 86.12 315 LEU A CA 1
ATOM 2396 C C . LEU A 1 315 ? 9.796 10.540 7.168 1.00 86.12 315 LEU A C 1
ATOM 2398 O O . LEU A 1 315 ? 9.570 11.719 6.899 1.00 86.12 315 LEU A O 1
ATOM 2402 N N . ASN A 1 316 ? 10.468 9.749 6.338 1.00 85.94 316 ASN A N 1
ATOM 2403 C CA . ASN A 1 316 ? 10.999 10.124 5.033 1.00 85.94 316 ASN A CA 1
ATOM 2404 C C . ASN A 1 316 ? 9.970 9.875 3.917 1.00 85.94 316 ASN A C 1
ATOM 2406 O O . ASN A 1 316 ? 10.294 9.343 2.857 1.00 85.94 316 ASN A O 1
ATOM 2410 N N . SER A 1 317 ? 8.707 10.228 4.150 1.00 83.88 317 SER A N 1
ATOM 2411 C CA . SER A 1 317 ? 7.622 9.965 3.204 1.00 83.88 317 SER A CA 1
ATOM 2412 C C . SER A 1 317 ? 6.735 11.184 2.991 1.00 83.88 317 SER A C 1
ATOM 2414 O O . SER A 1 317 ? 6.615 12.072 3.837 1.00 83.88 317 SER A O 1
ATOM 2416 N N . GLN A 1 318 ? 6.026 11.197 1.863 1.00 81.69 318 GLN A N 1
ATOM 2417 C CA . GLN A 1 318 ? 4.980 12.192 1.635 1.00 81.69 318 GLN A CA 1
ATOM 2418 C C . GLN A 1 318 ? 3.842 12.086 2.665 1.00 81.69 318 GLN A C 1
ATOM 2420 O O . GLN A 1 318 ? 3.214 13.095 2.977 1.00 81.69 318 GLN A O 1
ATOM 2425 N N . TYR A 1 319 ? 3.601 10.896 3.227 1.00 84.88 319 TYR A N 1
ATOM 2426 C CA . TYR A 1 319 ? 2.630 10.694 4.306 1.00 84.88 319 TYR A CA 1
ATOM 2427 C C . TYR A 1 319 ? 2.992 11.524 5.542 1.00 84.88 319 TYR A C 1
ATOM 2429 O O . TYR A 1 319 ? 2.133 12.214 6.092 1.00 84.88 319 TYR A O 1
ATOM 2437 N N . TYR A 1 320 ? 4.274 11.536 5.922 1.00 86.62 320 TYR A N 1
ATOM 2438 C CA . TYR A 1 320 ? 4.761 12.410 6.984 1.00 86.62 320 TYR A CA 1
ATOM 2439 C C . TYR A 1 320 ? 4.554 13.883 6.629 1.00 86.62 320 TYR A C 1
ATOM 2441 O O . TYR A 1 320 ? 3.915 14.610 7.383 1.00 86.62 320 TYR A O 1
ATOM 2449 N N . ASN A 1 321 ? 4.997 14.315 5.446 1.00 83.19 321 ASN A N 1
ATOM 2450 C CA . ASN A 1 321 ? 4.901 15.721 5.037 1.00 83.19 321 ASN A CA 1
ATOM 2451 C C . ASN A 1 321 ? 3.461 16.263 5.056 1.00 83.19 321 ASN A C 1
ATOM 2453 O O . ASN A 1 321 ? 3.243 17.427 5.390 1.00 83.19 321 ASN A O 1
ATOM 2457 N N . GLN A 1 322 ? 2.480 15.432 4.699 1.00 78.94 322 GLN A N 1
ATOM 2458 C CA . GLN A 1 322 ? 1.074 15.833 4.636 1.00 78.94 322 GLN A CA 1
ATOM 2459 C C . GLN A 1 322 ? 0.391 15.875 6.007 1.00 78.94 322 GLN A C 1
ATOM 2461 O O . GLN A 1 322 ? -0.534 16.667 6.193 1.00 78.94 322 GLN A O 1
ATOM 2466 N N . LEU A 1 323 ? 0.812 15.027 6.951 1.00 81.31 323 LEU A N 1
ATOM 2467 C CA . LEU A 1 323 ? 0.115 14.821 8.225 1.00 81.31 323 LEU A CA 1
ATOM 2468 C C . LEU A 1 323 ? 0.979 15.082 9.466 1.00 81.31 323 LEU A C 1
ATOM 2470 O O . LEU A 1 323 ? 0.512 14.835 10.577 1.00 81.31 323 LEU A O 1
ATOM 2474 N N . GLN A 1 324 ? 2.200 15.602 9.325 1.00 79.69 324 GLN A N 1
ATOM 2475 C CA . GLN A 1 324 ? 3.117 15.882 10.440 1.00 79.69 324 GLN A CA 1
ATOM 2476 C C . GLN A 1 324 ? 2.472 16.724 11.552 1.00 79.69 324 GLN A C 1
ATOM 2478 O O . GLN A 1 324 ? 2.708 16.470 12.729 1.00 79.69 324 GLN A O 1
ATOM 2483 N N . GLN A 1 325 ? 1.578 17.656 11.204 1.00 78.00 325 GLN A N 1
ATOM 2484 C CA . GLN A 1 325 ? 0.846 18.492 12.159 1.00 78.00 325 GLN A CA 1
ATOM 2485 C C . GLN A 1 325 ? -0.075 17.703 13.101 1.00 78.00 325 GLN A C 1
ATOM 2487 O O . GLN A 1 325 ? -0.411 18.201 14.168 1.00 78.00 325 GLN A O 1
ATOM 2492 N N . THR A 1 326 ? -0.481 16.489 12.718 1.00 79.88 326 THR A N 1
ATOM 2493 C CA . THR A 1 326 ? -1.336 15.610 13.536 1.00 79.88 326 THR A CA 1
ATOM 2494 C C . THR A 1 326 ? -0.538 14.769 14.536 1.00 79.88 326 THR A C 1
ATOM 2496 O O . THR A 1 326 ? -1.114 14.139 15.418 1.00 79.88 326 THR A O 1
ATOM 2499 N N . GLY A 1 327 ? 0.787 14.671 14.365 1.00 81.44 327 GLY A N 1
ATOM 2500 C CA . GLY A 1 327 ? 1.643 13.755 15.127 1.00 81.44 327 GLY A CA 1
ATOM 2501 C C . GLY A 1 327 ? 1.460 12.263 14.800 1.00 81.44 327 GLY A C 1
ATOM 2502 O O . GLY A 1 327 ? 2.289 11.454 15.215 1.00 81.44 327 GLY A O 1
ATOM 2503 N N . ARG A 1 328 ? 0.443 11.878 14.012 1.00 87.25 328 ARG A N 1
ATOM 2504 C CA . ARG A 1 328 ? 0.138 10.476 13.669 1.00 87.25 328 ARG A CA 1
ATOM 2505 C C . ARG A 1 328 ? 1.266 9.775 12.897 1.00 87.25 328 ARG A C 1
ATOM 2507 O O . ARG A 1 328 ? 1.662 8.688 13.315 1.00 87.25 328 ARG A O 1
ATOM 2514 N N . PRO A 1 329 ? 1.857 10.356 11.828 1.00 88.94 329 PRO A N 1
ATOM 2515 C CA . PRO A 1 329 ? 2.967 9.705 11.128 1.00 88.94 329 PRO A CA 1
ATOM 2516 C C . PRO A 1 329 ? 4.201 9.505 12.008 1.00 88.94 329 PRO A C 1
ATOM 2518 O O . PRO A 1 329 ? 4.842 8.461 11.921 1.00 88.94 329 PRO A O 1
ATOM 2521 N N . GLN A 1 330 ? 4.500 10.478 12.879 1.00 86.75 330 GLN A N 1
ATOM 2522 C CA . GLN A 1 330 ? 5.588 10.366 13.851 1.00 86.75 330 GLN A CA 1
ATOM 2523 C C . GLN A 1 330 ? 5.343 9.194 14.797 1.00 86.75 330 GLN A C 1
ATOM 2525 O O . GLN A 1 330 ? 6.247 8.414 15.069 1.00 86.75 330 GLN A O 1
ATOM 2530 N N . MET A 1 331 ? 4.106 9.036 15.262 1.00 87.00 331 MET A N 1
ATOM 2531 C CA . MET A 1 331 ? 3.771 7.952 16.166 1.00 87.00 331 MET A CA 1
ATOM 2532 C C . MET A 1 331 ? 3.883 6.576 15.506 1.00 87.00 331 MET A C 1
ATOM 2534 O O . MET A 1 331 ? 4.480 5.674 16.089 1.00 87.00 331 MET A O 1
ATOM 2538 N N . ASN A 1 332 ? 3.375 6.420 14.281 1.00 92.19 332 ASN A N 1
ATOM 2539 C CA . ASN A 1 332 ? 3.535 5.173 13.529 1.00 92.19 332 ASN A CA 1
ATOM 2540 C C . ASN A 1 332 ? 5.016 4.847 13.288 1.00 92.19 332 ASN A C 1
ATOM 2542 O O . ASN A 1 332 ? 5.407 3.686 13.397 1.00 92.19 332 ASN A O 1
ATOM 2546 N N . ALA A 1 333 ? 5.847 5.858 13.009 1.00 91.12 333 ALA A N 1
ATOM 2547 C CA . ALA A 1 333 ? 7.291 5.691 12.863 1.00 91.12 333 ALA A CA 1
ATOM 2548 C C . ALA A 1 333 ? 7.966 5.236 14.164 1.00 91.12 333 ALA A C 1
ATOM 2550 O O . ALA A 1 333 ? 8.752 4.288 14.148 1.00 91.12 333 ALA A O 1
ATOM 2551 N N . ASP A 1 334 ? 7.628 5.869 15.287 1.00 86.88 334 ASP A N 1
ATOM 2552 C CA . ASP A 1 334 ? 8.196 5.553 16.597 1.00 86.88 334 ASP A CA 1
ATOM 2553 C C . ASP A 1 334 ? 7.770 4.150 17.066 1.00 86.88 334 ASP A C 1
ATOM 2555 O O . ASP A 1 334 ? 8.603 3.387 17.551 1.00 86.88 334 ASP A O 1
ATOM 2559 N N . ILE A 1 335 ? 6.508 3.757 16.846 1.00 89.06 335 ILE A N 1
ATOM 2560 C CA . ILE A 1 335 ? 6.013 2.395 17.124 1.00 89.06 335 ILE A CA 1
ATOM 2561 C C . ILE A 1 335 ? 6.704 1.362 16.233 1.00 89.06 335 ILE A C 1
ATOM 2563 O O . ILE A 1 335 ? 7.056 0.280 16.708 1.00 89.06 335 ILE A O 1
ATOM 2567 N N . MET A 1 336 ? 6.888 1.678 14.947 1.00 92.12 336 MET A N 1
ATOM 2568 C CA . MET A 1 336 ? 7.580 0.794 14.014 1.00 92.12 336 MET A CA 1
ATOM 2569 C C . MET A 1 336 ? 9.018 0.549 14.479 1.00 92.12 336 MET A C 1
ATOM 2571 O O . MET A 1 336 ? 9.430 -0.608 14.573 1.00 92.12 336 MET A O 1
ATOM 2575 N N . ALA A 1 337 ? 9.737 1.623 14.820 1.00 87.50 337 ALA A N 1
ATOM 2576 C CA . ALA A 1 337 ? 11.138 1.599 15.225 1.00 87.50 337 ALA A CA 1
ATOM 2577 C C . ALA A 1 337 ? 11.390 1.027 16.623 1.00 87.50 337 ALA A C 1
ATOM 2579 O O . ALA A 1 337 ? 12.456 0.453 16.856 1.00 87.50 337 ALA A O 1
ATOM 2580 N N . ALA A 1 338 ? 10.440 1.171 17.549 1.00 80.94 338 ALA A N 1
ATOM 2581 C CA . ALA A 1 338 ? 10.584 0.677 18.909 1.00 80.94 338 ALA A CA 1
ATOM 2582 C C . ALA A 1 338 ? 10.833 -0.840 18.933 1.00 80.94 338 ALA A C 1
ATOM 2584 O O . ALA A 1 338 ? 10.268 -1.622 18.151 1.00 80.94 338 ALA A O 1
ATOM 2585 N N . SER A 1 339 ? 11.695 -1.279 19.852 1.00 66.56 339 SER A N 1
ATOM 2586 C CA . SER A 1 339 ? 11.947 -2.704 20.025 1.00 66.56 339 SER A CA 1
ATOM 2587 C C . SER A 1 339 ? 10.723 -3.385 20.668 1.00 66.56 339 SER A C 1
ATOM 2589 O O . SER A 1 339 ? 10.027 -2.766 21.482 1.00 66.56 339 SER A O 1
ATOM 2591 N N . PRO A 1 340 ? 10.441 -4.666 20.347 1.00 60.47 340 PRO A N 1
ATOM 2592 C CA . PRO A 1 340 ? 9.311 -5.391 20.938 1.00 60.47 340 PRO A CA 1
ATOM 2593 C C . PRO A 1 340 ? 9.421 -5.556 22.460 1.00 60.47 340 PRO A C 1
ATOM 2595 O O . PRO A 1 340 ? 8.425 -5.794 23.131 1.00 60.47 340 PRO A O 1
ATOM 2598 N N . ALA A 1 341 ? 10.640 -5.460 23.001 1.00 51.81 341 ALA A N 1
ATOM 2599 C CA . ALA A 1 341 ? 10.915 -5.581 24.427 1.00 51.81 341 ALA A CA 1
ATOM 2600 C C . ALA A 1 341 ? 10.856 -4.234 25.174 1.00 51.81 341 ALA A C 1
ATOM 2602 O O . ALA A 1 341 ? 10.747 -4.244 26.398 1.00 51.81 341 ALA A O 1
ATOM 2603 N N . GLU A 1 342 ? 10.932 -3.091 24.473 1.00 49.34 342 GLU A N 1
ATOM 2604 C CA . GLU A 1 342 ? 11.138 -1.772 25.101 1.00 49.34 342 GLU A CA 1
ATOM 2605 C C . GLU A 1 342 ? 10.005 -0.758 24.900 1.00 49.34 342 GLU A C 1
ATOM 2607 O O . GLU A 1 342 ? 10.093 0.323 25.478 1.00 49.34 342 GLU A O 1
ATOM 2612 N N . GLY A 1 343 ? 8.925 -1.059 24.166 1.00 59.41 343 GLY A N 1
ATOM 2613 C CA . GLY A 1 343 ? 7.729 -0.210 24.274 1.00 59.41 343 GLY A CA 1
ATOM 2614 C C . GLY A 1 343 ? 6.927 0.091 23.021 1.00 59.41 343 GLY A C 1
ATOM 2615 O O . GLY A 1 343 ? 6.156 1.042 23.054 1.00 59.41 343 GLY A O 1
ATOM 2616 N N . ASN A 1 344 ? 7.018 -0.694 21.948 1.00 64.56 344 ASN A N 1
ATOM 2617 C CA . ASN A 1 344 ? 6.078 -0.545 20.830 1.00 64.56 344 ASN A CA 1
ATOM 2618 C C . ASN A 1 344 ? 4.609 -0.688 21.305 1.00 64.56 344 ASN A C 1
ATOM 2620 O O . ASN A 1 344 ? 3.779 0.167 21.009 1.00 64.56 344 ASN A O 1
ATOM 2624 N N . ASP A 1 345 ? 4.306 -1.709 22.111 1.00 68.00 345 ASP A N 1
ATOM 2625 C CA . ASP A 1 345 ? 2.965 -1.948 22.654 1.00 68.00 345 ASP A CA 1
ATOM 2626 C C . ASP A 1 345 ? 2.607 -0.905 23.735 1.00 68.00 345 ASP A C 1
ATOM 2628 O O . ASP A 1 345 ? 1.450 -0.508 23.850 1.00 68.00 345 ASP A O 1
ATOM 2632 N N . MET A 1 346 ? 3.603 -0.383 24.466 1.00 70.62 346 MET A N 1
ATOM 2633 C CA . MET A 1 346 ? 3.416 0.700 25.444 1.00 70.62 346 MET A CA 1
ATOM 2634 C C . MET A 1 346 ? 3.085 2.039 24.777 1.00 70.62 346 MET A C 1
ATOM 2636 O O . MET A 1 346 ? 2.245 2.780 25.279 1.00 70.62 346 MET A O 1
ATOM 2640 N N . LEU A 1 347 ? 3.727 2.361 23.651 1.00 71.31 347 LEU A N 1
ATOM 2641 C CA . LEU A 1 347 ? 3.423 3.560 22.868 1.00 71.31 347 LEU A CA 1
ATOM 2642 C C . LEU A 1 347 ? 1.995 3.486 22.320 1.00 71.31 347 LEU A C 1
ATOM 2644 O O . LEU A 1 347 ? 1.238 4.449 22.434 1.00 71.31 347 LEU A O 1
ATOM 2648 N N . VAL A 1 348 ? 1.596 2.324 21.792 1.00 75.19 348 VAL A N 1
ATOM 2649 C CA . VAL A 1 348 ? 0.220 2.095 21.330 1.00 75.19 348 VAL A CA 1
ATOM 2650 C C . VAL A 1 348 ? -0.772 2.232 22.484 1.00 75.19 348 VAL A C 1
ATOM 2652 O O . VAL A 1 348 ? -1.780 2.923 22.335 1.00 75.19 348 VAL A O 1
ATOM 2655 N N . GLU A 1 349 ? -0.488 1.637 23.643 1.00 77.62 349 GLU A N 1
ATOM 2656 C CA . GLU A 1 349 ? -1.317 1.770 24.844 1.00 77.62 349 GLU A CA 1
ATOM 2657 C C . GLU A 1 349 ? -1.466 3.238 25.278 1.00 77.62 349 GLU A C 1
ATOM 2659 O O . GLU A 1 349 ? -2.584 3.693 25.524 1.00 77.62 349 GLU A O 1
ATOM 2664 N N . GLN A 1 350 ? -0.373 4.009 25.301 1.00 73.50 350 GLN A N 1
ATOM 2665 C CA . GLN A 1 350 ? -0.387 5.433 25.660 1.00 73.50 350 GLN A CA 1
ATOM 2666 C C . GLN A 1 350 ? -1.240 6.283 24.707 1.00 73.50 350 GLN A C 1
ATOM 2668 O O . GLN A 1 350 ? -1.898 7.225 25.156 1.00 73.50 350 GLN A O 1
ATOM 2673 N N . ALA A 1 351 ? -1.271 5.959 23.410 1.00 73.50 351 ALA A N 1
ATOM 2674 C CA . ALA A 1 351 ? -2.165 6.626 22.455 1.00 73.50 351 ALA A CA 1
ATOM 2675 C C . ALA A 1 351 ? -3.609 6.137 22.491 1.00 73.50 351 ALA A C 1
ATOM 2677 O O . ALA A 1 351 ? -4.512 6.825 22.009 1.00 73.50 351 ALA A O 1
ATOM 2678 N N . SER A 1 352 ? -3.858 4.967 23.065 1.00 75.81 352 SER A N 1
ATOM 2679 C CA . SER A 1 352 ? -5.159 4.304 23.042 1.00 75.81 352 SER A CA 1
ATOM 2680 C C . SER A 1 352 ? -6.094 4.827 24.131 1.00 75.81 352 SER A C 1
ATOM 2682 O O . SER A 1 352 ? -6.710 4.070 24.877 1.00 75.81 352 SER A O 1
ATOM 2684 N N . VAL A 1 353 ? -6.255 6.150 24.204 1.00 75.62 353 VAL A N 1
ATOM 2685 C CA . VAL A 1 353 ? -7.059 6.845 25.229 1.00 75.62 353 VAL A CA 1
ATOM 2686 C C . VAL A 1 353 ? -8.542 6.454 25.221 1.00 75.62 353 VAL A C 1
ATOM 2688 O O . VAL A 1 353 ? -9.247 6.658 26.212 1.00 75.62 353 VAL A O 1
ATOM 2691 N N . ASN A 1 354 ? -9.026 5.878 24.117 1.00 77.25 354 ASN A N 1
ATOM 2692 C CA . ASN A 1 354 ? -10.399 5.396 23.958 1.00 77.25 354 ASN A CA 1
ATOM 2693 C C . ASN A 1 354 ? -10.598 3.947 24.427 1.00 77.25 354 ASN A C 1
ATOM 2695 O O . ASN A 1 354 ? -11.718 3.455 24.370 1.00 77.25 354 ASN A O 1
ATOM 2699 N N . CYS A 1 355 ? -9.554 3.274 24.908 1.00 81.56 355 CYS A N 1
ATOM 2700 C CA . CYS A 1 355 ? -9.628 1.902 25.395 1.00 81.56 355 CYS A CA 1
ATOM 2701 C C . CYS A 1 355 ? -10.526 1.768 26.640 1.00 81.56 355 CYS A C 1
ATOM 2703 O O . CYS A 1 355 ? -10.431 2.595 27.554 1.00 81.56 355 CYS A O 1
ATOM 2705 N N . GLN A 1 356 ? -11.391 0.745 26.668 1.00 81.00 356 GLN A N 1
ATOM 2706 C CA . GLN A 1 356 ? -12.257 0.402 27.808 1.00 81.00 356 GLN A CA 1
ATOM 2707 C C . GLN A 1 356 ? -11.725 -0.760 28.644 1.00 81.00 356 GLN A C 1
ATOM 2709 O O . GLN A 1 356 ? -11.300 -1.776 28.044 1.00 81.00 356 GLN A O 1
#

Mean predicted aligned error: 18.23 Å

Foldseek 3Di:
DVPVVVVVVVVVVVVVVVPPDDDDDDDDDDPPDPFDWDADPDAADPLRIDGPFPVSVVVRVLSVVVVVLVVLVVVLVVQLVVLVVQCVPVVPDPVSNVVSVVSNVVSVVSNCVSVVVVVVCCVVPVVVVVPPDPGPPDPPPPDVVVVVCPFPQPDPPLLPWLDFDDDPDDADPQPAQFAPQAAFAEQDADPVRQTQLLLLLLCRLQDAALDWDADPVGNVWIAHGSGHTDGVPDDDPSDRVVSNVSSVVLLVVLLVLLQVLLVVLVHRLVPDASLLSSLSSSVCSNRNSSSSSSLNQLSVCVVVVNQLSNLVSLCRIVVCVVCVVRSSSSLSSNLSRDDSVGDSSVSSVVSSSSYD

pLDDT: mean 75.49, std 17.16, range [31.56, 95.12]

Solvent-accessible surface area (backbone atoms only — not comparable to full-atom values): 19809 Å² total; per-residue (Å²): 123,83,73,62,56,61,59,51,52,55,53,50,54,59,57,57,68,71,73,75,78,77,81,80,85,77,89,73,79,88,74,90,63,100,51,66,68,48,74,48,97,72,61,45,91,91,47,51,54,45,47,83,46,68,58,50,61,44,53,48,52,51,38,49,52,56,51,53,58,54,48,51,56,54,53,33,51,54,43,38,53,51,16,51,51,42,39,74,68,29,84,83,42,67,67,48,36,49,55,16,48,52,43,32,49,52,32,50,50,51,50,48,50,56,54,45,51,52,50,53,46,42,70,77,38,53,70,73,69,48,78,73,68,76,78,54,70,77,76,74,77,66,53,85,55,59,75,68,29,76,82,62,66,64,50,84,85,35,81,72,40,54,51,68,53,98,55,90,51,71,77,80,71,60,64,65,60,59,37,70,72,50,72,69,32,78,36,60,57,49,99,84,66,54,61,46,42,51,62,11,36,44,37,7,68,59,21,48,34,84,56,79,40,60,42,94,89,42,78,87,43,39,27,30,33,60,65,44,73,65,51,96,87,71,83,81,88,75,43,66,70,55,40,50,50,52,50,50,53,51,49,54,53,24,38,50,37,31,36,54,42,30,47,77,62,71,30,67,45,84,78,43,51,72,26,38,46,33,35,44,19,44,47,15,64,64,43,28,42,73,36,56,58,39,42,56,68,25,45,52,22,48,62,68,69,34,30,53,55,21,11,36,41,42,46,22,22,43,61,17,74,77,36,50,92,52,20,54,38,48,37,37,13,34,25,38,31,38,48,88,90,77,37,11,55,54,51,41,52,71,41,17,72,23,49,92

Secondary structure (DSSP, 8-state):
-TTHHHHHHHHHHHHHSSS-----------------EEEEEEEETTEEEEE--HHHHHHHHHHHHHHHHHHHHHHHHHHHHHHHHHHHHSTT-HHHHHHHHHHHHHHHHHHHHHHHHHHHHHHH-GGGTS-------------HHHHHGGG--S-GGGTTTT--------SS---------S--B---B-TTS-B--HHHHHHHHH--EEEEEE-SS-TT-EEEETTEEPPTT------HHHHHHHHHHHHHHHHHHHHHHHHHTT--STTS-HHHHHHHHHHHHHHHHHHHHT-HHHHHHHHTT-HHHHHHHHHTSHHHHHHGGGSHHHHHHHHHHS-TTTTHHHHHHHH-TTB-